Protein AF-A0A6H5IKY9-F1 (afdb_monomer_lite)

Secondary structure (DSSP, 8-state):
-EE-TTT--EES-SEEESSSS-EEEPBPTTTSSBS-GGGSS-HHHHHHHHHTT-HHHHHIIIII----THHHHHHHHHHHHHHHHHHHHHHHHHHTT-TTTS--HHHHHHHHHHHHHHHHHHHHHHHHHHHHHHHHH----TT--HHHHHHHHHHHGGGGGHHHHHHHTT-TT-HHHHHHHHHHHHHHHHHHHH--S----

Organism: NCBI:txid86971

Foldseek 3Di:
DAAQLPPRHDDPDQWDDPDPPDIGGDADPPPRHGRAPCVPPDVVVLLVCLLVVRSSSLRCVLGPDPPPCLVVLVVVLLLLQLVLVLVVVCVVCVVVVNNVVNPDPVSSVVSSVVSVVVVVVVLVVVVVVVVVVCVVVVDDDPDDDSVSVVSLQSSLSSNVVVVSVVVVVPPPPCPVVVVVVSVVSSVSSVCSSPCPDDDPD

Sequence (201 aa):
MYRCISCGAQVQELYRQYSPTVLKIVKCEKCGEFADKYVEYDPVIVLVDMVLLDKAAYRHLLYNSNFKAYWKLVIILLLSESFIRWSNKRQQFEESGQLMSFKSERNFYFELYHTGLSLLSFVTGVVLLTELRWKILRSRPAKYRRLDLLKALVIGGCAKLLSLISIIWKQDDELEYQHLLIIGYSVLCLLTAYSGKFIKL

Radius of gyration: 20.53 Å; chains: 1; bounding box: 53×41×56 Å

Structure (mmCIF, N/CA/C/O backbone):
data_AF-A0A6H5IKY9-F1
#
_entry.id   AF-A0A6H5IKY9-F1
#
loop_
_atom_site.group_PDB
_atom_site.id
_atom_site.type_symbol
_atom_site.label_atom_id
_atom_site.label_alt_id
_atom_site.label_comp_id
_atom_site.label_asym_id
_atom_site.label_entity_id
_atom_site.label_seq_id
_atom_site.pdbx_PDB_ins_code
_atom_site.Cartn_x
_atom_site.Cartn_y
_atom_site.Cartn_z
_atom_site.occupancy
_atom_site.B_iso_or_equiv
_atom_site.auth_seq_id
_atom_site.auth_comp_id
_atom_site.auth_asym_id
_atom_site.auth_atom_id
_atom_site.pdbx_PDB_model_num
ATOM 1 N N . MET A 1 1 ? -17.551 4.298 11.279 1.00 76.69 1 MET A N 1
ATOM 2 C CA . MET A 1 1 ? -17.633 3.314 12.377 1.00 76.69 1 MET A CA 1
ATOM 3 C C . MET A 1 1 ? -16.393 2.446 12.305 1.00 76.69 1 MET A C 1
ATOM 5 O O . MET A 1 1 ? -16.132 1.897 11.236 1.00 76.69 1 MET A O 1
ATOM 9 N N . TYR A 1 2 ? -15.620 2.408 13.385 1.00 86.88 2 TYR A N 1
ATOM 10 C CA . TYR A 1 2 ? -14.294 1.796 13.423 1.00 86.88 2 TYR A CA 1
ATOM 11 C C . TYR A 1 2 ? -14.368 0.273 13.580 1.00 86.88 2 TYR A C 1
ATOM 13 O O . TYR A 1 2 ? -15.426 -0.286 13.895 1.00 86.88 2 TYR A O 1
ATOM 21 N N . ARG A 1 3 ? -13.252 -0.419 13.336 1.00 88.75 3 ARG A N 1
ATOM 22 C CA . ARG A 1 3 ? -13.133 -1.870 13.519 1.00 88.75 3 ARG A CA 1
ATOM 23 C C . ARG A 1 3 ? -11.907 -2.227 14.343 1.00 88.75 3 ARG A C 1
ATOM 25 O O . ARG A 1 3 ? -10.843 -1.665 14.141 1.00 88.75 3 ARG A O 1
ATOM 32 N N . CYS A 1 4 ? -12.029 -3.219 15.214 1.00 90.25 4 CYS A N 1
ATOM 33 C CA . CYS A 1 4 ? -10.880 -3.753 15.934 1.00 90.25 4 CYS A CA 1
ATOM 34 C C . CYS A 1 4 ? -9.887 -4.396 14.953 1.00 90.25 4 CYS A C 1
ATOM 36 O O . CYS A 1 4 ? -10.274 -5.244 14.140 1.00 90.25 4 CYS A O 1
ATOM 38 N N . ILE A 1 5 ? -8.608 -4.036 15.059 1.00 90.31 5 ILE A N 1
ATOM 39 C CA . ILE A 1 5 ? -7.546 -4.569 14.198 1.00 90.31 5 ILE A CA 1
ATOM 40 C C . ILE A 1 5 ? -7.315 -6.070 14.427 1.00 90.31 5 ILE A C 1
ATOM 42 O O . ILE A 1 5 ? -7.022 -6.787 13.474 1.00 90.31 5 ILE A O 1
ATOM 46 N N . SER A 1 6 ? -7.561 -6.587 15.635 1.00 87.19 6 SER A N 1
ATOM 47 C CA . SER A 1 6 ? -7.329 -7.998 15.989 1.00 87.19 6 SER A CA 1
ATOM 48 C C . SER A 1 6 ? -8.499 -8.911 15.606 1.00 87.19 6 SER A C 1
ATOM 50 O O . SER A 1 6 ? -8.318 -9.900 14.894 1.00 87.19 6 SER A O 1
ATOM 52 N N . CYS A 1 7 ? -9.734 -8.569 15.997 1.00 85.88 7 CYS A N 1
ATOM 53 C CA . CYS A 1 7 ? -10.904 -9.439 15.788 1.00 85.88 7 CYS A CA 1
ATOM 54 C C . CYS A 1 7 ? -11.878 -8.974 14.685 1.00 85.88 7 CYS A C 1
ATOM 56 O O . CYS A 1 7 ? -12.806 -9.707 14.329 1.00 85.88 7 CYS A O 1
ATOM 58 N N . GLY A 1 8 ? -11.710 -7.761 14.146 1.00 83.12 8 GLY A N 1
ATOM 59 C CA . GLY A 1 8 ? -12.582 -7.189 13.112 1.00 83.12 8 GLY A CA 1
ATOM 60 C C . GLY A 1 8 ? -13.994 -6.814 13.584 1.00 83.12 8 GLY A C 1
ATOM 61 O O . GLY A 1 8 ? -14.841 -6.485 12.749 1.00 83.12 8 GLY A O 1
ATOM 62 N N . ALA A 1 9 ? -14.279 -6.882 14.890 1.00 86.75 9 ALA A N 1
ATOM 63 C CA . ALA A 1 9 ? -15.544 -6.419 15.461 1.00 86.75 9 ALA A CA 1
ATOM 64 C C . ALA A 1 9 ? -15.685 -4.898 15.315 1.00 86.75 9 ALA A C 1
ATOM 66 O O . ALA A 1 9 ? -14.686 -4.184 15.273 1.00 86.75 9 ALA A O 1
ATOM 67 N N . GLN A 1 10 ? -16.919 -4.405 15.223 1.00 88.25 10 GLN A N 1
ATOM 68 C CA . GLN A 1 10 ? -17.169 -2.964 15.198 1.00 88.25 10 GLN A CA 1
ATOM 69 C C . GLN A 1 10 ? -16.877 -2.367 16.573 1.00 88.25 10 GLN A C 1
ATOM 71 O O . GLN A 1 10 ? -17.209 -2.972 17.589 1.00 88.25 10 GLN A O 1
ATOM 76 N N . VAL A 1 11 ? -16.262 -1.190 16.580 1.00 88.62 11 VAL A N 1
ATOM 77 C CA . VAL A 1 11 ? -15.942 -0.433 17.792 1.00 88.62 11 VAL A CA 1
ATOM 78 C C . VAL A 1 11 ? -16.435 1.000 17.593 1.00 88.62 11 VAL A C 1
ATOM 80 O O . VAL A 1 11 ? -16.349 1.539 16.484 1.00 88.62 11 VAL A O 1
ATOM 83 N N . GLN A 1 12 ? -17.002 1.598 18.643 1.00 87.38 12 GLN A N 1
ATOM 84 C CA . GLN A 1 12 ? -17.518 2.969 18.583 1.00 87.38 12 GLN A CA 1
ATOM 85 C C . GLN A 1 12 ? -16.383 3.999 18.541 1.00 87.38 12 GLN A C 1
ATOM 87 O O . GLN A 1 12 ? -16.405 4.896 17.702 1.00 87.38 12 GLN A O 1
ATOM 92 N N . GLU A 1 13 ? -15.360 3.812 19.375 1.00 88.25 13 GLU A N 1
ATOM 93 C CA . GLU A 1 13 ? -14.229 4.728 19.548 1.00 88.25 13 GLU A CA 1
ATOM 94 C C . GLU A 1 13 ? -12.918 3.935 19.606 1.00 88.25 13 GLU A C 1
ATOM 96 O O . GLU A 1 13 ? -12.859 2.876 20.230 1.00 88.25 13 GLU A O 1
ATOM 101 N N . LEU A 1 14 ? -11.860 4.428 18.959 1.00 88.75 14 LEU A N 1
ATOM 102 C CA . LEU A 1 14 ? -10.537 3.784 19.002 1.00 88.75 14 LEU A CA 1
ATOM 103 C C . LEU A 1 14 ? -9.710 4.229 20.206 1.00 88.75 14 LEU A C 1
ATOM 105 O O . LEU A 1 14 ? -8.930 3.455 20.759 1.00 88.75 14 LEU A O 1
ATOM 109 N N . TYR A 1 15 ? -9.899 5.476 20.619 1.00 89.38 15 TYR A N 1
ATOM 110 C CA . TYR A 1 15 ? -9.189 6.093 21.720 1.00 89.38 15 TYR A CA 1
ATOM 111 C C . TYR A 1 15 ? -10.104 7.070 22.447 1.00 89.38 15 TYR A C 1
ATOM 113 O O . TYR A 1 15 ? -11.017 7.644 21.854 1.00 89.38 15 TYR A O 1
ATOM 121 N N . ARG A 1 16 ? -9.823 7.279 23.731 1.00 87.94 16 ARG A N 1
ATOM 122 C CA . ARG A 1 16 ? -10.390 8.366 24.523 1.00 87.94 16 ARG A CA 1
ATOM 123 C C . ARG A 1 16 ? -9.319 9.408 24.753 1.00 87.94 16 ARG A C 1
ATOM 125 O O . ARG A 1 16 ? -8.225 9.091 25.218 1.00 87.94 16 ARG A O 1
ATOM 132 N N . GLN A 1 17 ? -9.647 10.644 24.420 1.00 86.75 17 GLN A N 1
ATOM 133 C CA . GLN A 1 17 ? -8.791 11.781 24.692 1.00 86.75 17 GLN A CA 1
ATOM 134 C C . GLN A 1 17 ? -9.185 12.365 26.050 1.00 86.75 17 GLN A C 1
ATOM 136 O O . GLN A 1 17 ? -10.293 12.869 26.207 1.00 86.75 17 GLN A O 1
ATOM 141 N N . TYR A 1 18 ? -8.296 12.251 27.036 1.00 86.88 18 TYR A N 1
ATOM 142 C CA . TYR A 1 18 ? -8.509 12.824 28.371 1.00 86.88 18 TYR A CA 1
ATOM 143 C C . TYR A 1 18 ? -8.000 14.265 28.451 1.00 86.88 18 TYR A C 1
ATOM 145 O O . TYR A 1 18 ? -8.545 15.082 29.185 1.00 86.88 18 TYR A O 1
ATOM 153 N N . SER A 1 19 ? -6.958 14.582 27.685 1.00 85.56 19 SER A N 1
ATOM 154 C CA . SER A 1 19 ? -6.384 15.919 27.558 1.00 85.56 19 SER A CA 1
ATOM 155 C C . SER A 1 19 ? -5.793 16.078 26.146 1.00 85.56 19 SER A C 1
ATOM 157 O O . SER A 1 19 ? -5.651 15.077 25.436 1.00 85.56 19 SER A O 1
ATOM 159 N N . PRO A 1 20 ? -5.414 17.290 25.698 1.00 82.12 20 PRO A N 1
ATOM 160 C CA . PRO A 1 20 ? -4.753 17.466 24.402 1.00 82.12 20 PRO A CA 1
ATOM 161 C C . PRO A 1 20 ? -3.474 16.625 24.241 1.00 82.12 20 PRO A C 1
ATOM 163 O O . PRO A 1 20 ? -3.103 16.317 23.115 1.00 82.12 20 PRO A O 1
ATOM 166 N N . THR A 1 21 ? -2.836 16.219 25.344 1.00 82.31 21 THR A N 1
ATOM 167 C CA . THR A 1 21 ? -1.589 15.440 25.358 1.00 82.31 21 THR A CA 1
ATOM 168 C C . THR A 1 21 ? -1.761 13.987 25.804 1.00 82.31 21 THR A C 1
ATOM 170 O O . THR A 1 21 ? -0.859 13.184 25.589 1.00 82.31 21 THR A O 1
ATOM 173 N N . VAL A 1 22 ? -2.895 13.627 26.415 1.00 85.12 22 VAL A N 1
ATOM 174 C CA . VAL A 1 22 ? -3.144 12.282 26.953 1.00 85.12 22 VAL A CA 1
ATOM 175 C C . VAL A 1 22 ? -4.260 11.612 26.167 1.00 85.12 22 VAL A C 1
ATOM 177 O O . VAL A 1 22 ? -5.454 11.883 26.349 1.00 85.12 22 VAL A O 1
ATOM 180 N N . LEU A 1 23 ? -3.839 10.692 25.310 1.00 88.69 23 LEU A N 1
ATOM 181 C CA . LEU A 1 23 ? -4.687 9.791 24.551 1.00 88.69 23 LEU A CA 1
ATOM 182 C C . LEU A 1 23 ? -4.582 8.392 25.167 1.00 88.69 23 LEU A C 1
ATOM 184 O O . LEU A 1 23 ? -3.503 7.958 25.556 1.00 88.69 23 LEU A O 1
ATOM 188 N N . LYS A 1 24 ? -5.715 7.703 25.314 1.00 90.06 24 LYS A N 1
ATOM 189 C CA . LYS A 1 24 ? -5.763 6.331 25.828 1.00 90.06 24 LYS A CA 1
ATOM 190 C C . LYS A 1 24 ? -6.496 5.437 24.845 1.00 90.06 24 LYS A C 1
ATOM 192 O O . LYS A 1 24 ? -7.688 5.635 24.603 1.00 90.06 24 LYS A O 1
ATOM 197 N N . ILE A 1 25 ? -5.810 4.425 24.328 1.00 91.06 25 ILE A N 1
ATOM 198 C CA . ILE A 1 25 ? -6.406 3.441 23.420 1.00 91.06 25 ILE A CA 1
ATOM 199 C C . ILE A 1 25 ? -7.470 2.617 24.160 1.00 91.06 25 ILE A C 1
ATOM 201 O O . ILE A 1 25 ? -7.271 2.152 25.288 1.00 91.06 25 ILE A O 1
ATOM 205 N N . VAL A 1 26 ? -8.620 2.432 23.515 1.00 91.69 26 VAL A N 1
ATOM 206 C CA . VAL A 1 26 ? -9.741 1.652 24.051 1.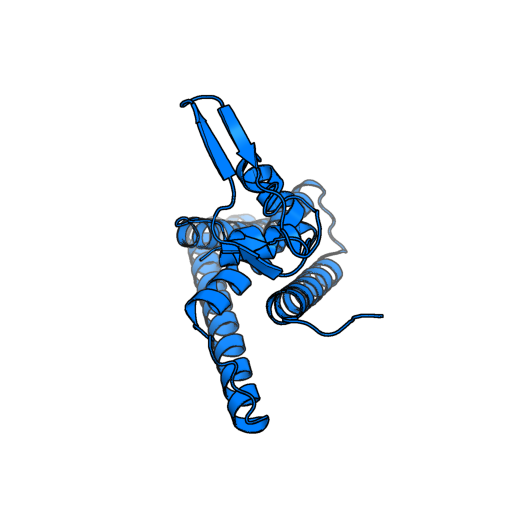00 91.69 26 VAL A CA 1
ATOM 207 C C . VAL A 1 26 ? -9.512 0.165 23.776 1.00 91.69 26 VAL A C 1
ATOM 209 O O . VAL A 1 26 ? -9.008 -0.221 22.722 1.00 91.69 26 VAL A O 1
ATOM 212 N N . LYS A 1 27 ? -9.888 -0.699 24.723 1.00 92.00 27 LYS A N 1
ATOM 213 C CA . LYS A 1 27 ? -9.878 -2.155 24.527 1.00 92.00 27 LYS A CA 1
ATOM 214 C C . LYS A 1 27 ? -11.166 -2.607 23.846 1.00 92.00 27 LYS A C 1
ATOM 216 O O . LYS A 1 27 ? -12.245 -2.106 24.144 1.00 92.00 27 LYS A O 1
ATOM 221 N N . CYS A 1 28 ? -11.060 -3.562 22.933 1.00 91.31 28 CYS A N 1
ATOM 222 C CA . CYS A 1 28 ? -12.216 -4.149 22.278 1.00 91.31 28 CYS A CA 1
ATOM 223 C C . CYS A 1 28 ? -12.988 -5.034 23.263 1.00 91.31 28 CYS A C 1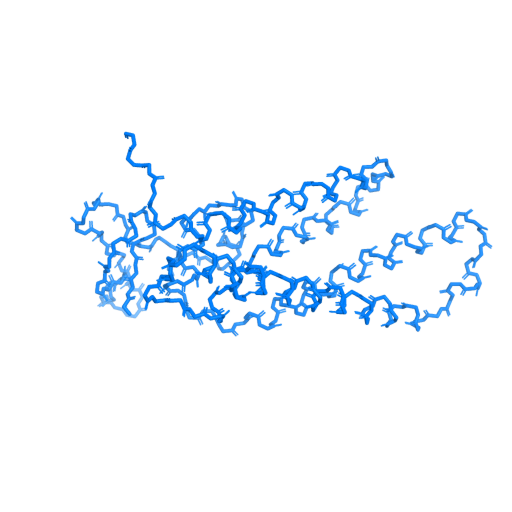
ATOM 225 O O . CYS A 1 28 ? -12.446 -6.008 23.778 1.00 91.31 28 CYS A O 1
ATOM 227 N N . GLU A 1 29 ? -14.279 -4.764 23.447 1.00 89.88 29 GLU A N 1
ATOM 228 C CA . GLU A 1 29 ? -15.160 -5.537 24.339 1.00 89.88 29 GLU A CA 1
ATOM 229 C C . GLU A 1 29 ? -15.259 -7.021 23.957 1.00 89.88 29 GLU A C 1
ATOM 231 O O . GLU A 1 29 ? -15.530 -7.870 24.799 1.00 89.88 29 GLU A O 1
ATOM 236 N N . LYS A 1 30 ? -15.022 -7.354 22.682 1.00 89.06 30 LYS A N 1
ATOM 237 C CA . LYS A 1 30 ? -15.174 -8.720 22.177 1.00 89.06 30 LYS A CA 1
ATOM 238 C C . LYS A 1 30 ? -13.943 -9.602 22.387 1.00 89.06 30 LYS A C 1
ATOM 240 O O . LYS A 1 30 ? -14.098 -10.801 22.583 1.00 89.06 30 LYS A O 1
ATOM 245 N N . CYS A 1 31 ? -12.740 -9.045 22.252 1.00 89.31 31 CYS A N 1
ATOM 246 C CA . CYS A 1 31 ? -11.494 -9.818 22.323 1.00 89.31 31 CYS A CA 1
ATOM 247 C C . CYS A 1 31 ? -10.556 -9.392 23.454 1.00 89.31 31 CYS A C 1
ATOM 249 O O . CYS A 1 31 ? -9.516 -10.014 23.609 1.00 89.31 31 CYS A O 1
ATOM 251 N N . GLY A 1 32 ? -10.868 -8.338 24.213 1.00 87.81 32 GLY A N 1
ATOM 252 C CA . GLY A 1 32 ? -10.040 -7.842 25.321 1.00 87.81 32 GLY A CA 1
ATOM 253 C C . GLY A 1 32 ? -8.761 -7.104 24.900 1.00 87.81 32 GLY A C 1
ATOM 254 O O . GLY A 1 32 ? -8.254 -6.285 25.665 1.00 87.81 32 GLY A O 1
ATOM 255 N N . GLU A 1 33 ? -8.272 -7.339 23.682 1.00 90.50 33 GLU A N 1
ATOM 256 C CA . GLU A 1 33 ? -7.127 -6.641 23.084 1.00 90.50 33 GLU A CA 1
ATOM 257 C C . GLU A 1 33 ? -7.401 -5.159 22.789 1.00 90.50 33 GLU A C 1
ATOM 259 O O . GLU A 1 33 ? -8.552 -4.737 22.642 1.00 90.50 33 GLU A O 1
ATOM 264 N N . PHE A 1 34 ? -6.339 -4.362 22.637 1.00 91.19 34 PHE A N 1
ATOM 265 C CA . PHE A 1 34 ? -6.453 -2.975 22.176 1.00 91.19 34 PHE A CA 1
ATOM 266 C C . PHE A 1 34 ? -7.166 -2.901 20.817 1.00 91.19 34 PHE A C 1
ATOM 268 O O . PHE A 1 34 ? -6.863 -3.655 19.891 1.00 91.19 34 PHE A O 1
ATOM 275 N N . ALA A 1 35 ? -8.143 -1.997 20.699 1.00 91.25 35 ALA A N 1
ATOM 276 C CA . ALA A 1 35 ? -8.968 -1.875 19.503 1.00 91.25 35 ALA A CA 1
ATOM 277 C C . ALA A 1 35 ? -8.128 -1.497 18.278 1.00 91.25 35 ALA A C 1
ATOM 279 O O . ALA A 1 35 ? -8.329 -2.077 17.208 1.00 91.25 35 ALA A O 1
ATOM 280 N N . ASP A 1 36 ? -7.188 -0.567 18.445 1.00 92.38 36 ASP A N 1
ATOM 281 C CA . ASP A 1 36 ? -6.226 -0.187 17.418 1.00 92.38 36 ASP A CA 1
ATOM 282 C C . ASP A 1 36 ? -4.965 0.437 18.035 1.00 92.38 36 ASP A C 1
ATOM 284 O O . ASP A 1 36 ? -4.996 1.574 18.500 1.00 92.38 36 ASP A O 1
ATOM 288 N N . LYS A 1 37 ? -3.857 -0.313 18.038 1.00 91.06 37 LYS A N 1
ATOM 289 C CA . LYS A 1 37 ? -2.555 0.162 18.538 1.00 91.06 37 LYS A CA 1
ATOM 290 C C . LYS A 1 37 ? -1.881 1.170 17.599 1.00 91.06 37 LYS A C 1
ATOM 292 O O . LYS A 1 37 ? -1.072 1.972 18.044 1.00 91.06 37 LYS A O 1
ATOM 297 N N . TYR A 1 38 ? -2.221 1.148 16.309 1.00 91.31 38 TYR A N 1
ATOM 298 C CA . TYR A 1 38 ? -1.528 1.935 15.287 1.00 91.31 38 TYR A CA 1
ATOM 299 C C . TYR A 1 38 ? -1.920 3.412 15.285 1.00 91.31 38 TYR A C 1
ATOM 301 O O . TYR A 1 38 ? -1.296 4.202 14.591 1.00 91.31 38 TYR A O 1
ATOM 309 N N . VAL A 1 39 ? -2.926 3.805 16.073 1.00 89.06 39 VAL A N 1
ATOM 310 C CA . VAL A 1 39 ? -3.305 5.217 16.243 1.00 89.06 39 VAL A CA 1
ATOM 311 C C . VAL A 1 39 ? -2.164 6.043 16.849 1.00 89.06 39 VAL A C 1
ATOM 313 O O . VAL A 1 39 ? -2.037 7.220 16.525 1.00 89.06 39 VAL A O 1
ATOM 316 N N . GLU A 1 40 ? -1.338 5.438 17.703 1.00 89.31 40 GLU A N 1
ATOM 317 C CA . GLU A 1 40 ? -0.191 6.101 18.341 1.00 89.31 40 GLU A CA 1
ATOM 318 C C . GLU A 1 40 ? 1.113 5.928 17.551 1.00 89.31 40 GLU A C 1
ATOM 320 O O . GLU A 1 40 ? 2.103 6.597 17.839 1.00 89.31 40 GLU A O 1
ATOM 325 N N . TYR A 1 41 ? 1.141 5.012 16.579 1.00 90.19 41 TYR A N 1
ATOM 326 C CA . TYR A 1 41 ? 2.365 4.668 15.862 1.00 90.19 41 TYR A CA 1
ATOM 327 C C . TYR A 1 41 ? 2.607 5.633 14.707 1.00 90.19 41 TYR A C 1
ATOM 329 O O . TYR A 1 41 ? 1.677 6.112 14.055 1.00 90.19 41 TYR A O 1
ATOM 337 N N . ASP A 1 42 ? 3.883 5.867 14.410 1.00 88.38 42 ASP A N 1
ATOM 338 C CA . ASP A 1 42 ? 4.265 6.612 13.219 1.00 88.38 42 ASP A CA 1
ATOM 339 C C . ASP A 1 42 ? 3.821 5.850 11.948 1.00 88.38 42 ASP A C 1
ATOM 341 O O . ASP A 1 42 ? 3.986 4.622 11.881 1.00 88.38 42 ASP A O 1
ATOM 345 N N . PRO A 1 43 ? 3.286 6.538 10.917 1.00 84.12 43 PRO A N 1
ATOM 346 C CA . PRO A 1 43 ? 2.913 5.924 9.643 1.00 84.12 43 PRO A CA 1
ATOM 347 C C . PRO A 1 43 ? 3.995 5.045 9.001 1.00 84.12 43 PRO A C 1
ATOM 349 O O . PRO A 1 43 ? 3.652 4.107 8.281 1.00 84.12 43 PRO A O 1
ATOM 352 N N . VAL A 1 44 ? 5.283 5.308 9.249 1.00 85.75 44 VAL A N 1
ATOM 353 C CA . VAL A 1 44 ? 6.389 4.475 8.752 1.00 85.75 44 VAL A CA 1
ATOM 354 C C . VAL A 1 44 ? 6.355 3.072 9.364 1.00 85.75 44 VAL A C 1
ATOM 356 O O . VAL A 1 44 ? 6.554 2.095 8.648 1.00 85.75 44 VAL A O 1
ATOM 359 N N . ILE A 1 45 ? 6.034 2.938 10.653 1.00 90.12 45 ILE A N 1
ATOM 360 C CA . ILE A 1 45 ? 5.914 1.626 11.313 1.00 90.12 45 ILE A CA 1
ATOM 361 C C . ILE A 1 45 ? 4.724 0.861 10.730 1.00 90.12 45 ILE A C 1
ATOM 363 O O . ILE A 1 45 ? 4.836 -0.318 10.402 1.00 90.12 45 ILE A O 1
ATOM 367 N N . VAL A 1 46 ? 3.598 1.554 10.525 1.00 88.25 46 VAL A N 1
ATOM 368 C CA . VAL A 1 46 ? 2.416 0.970 9.871 1.00 88.25 46 VAL A CA 1
ATOM 369 C C . VAL A 1 46 ? 2.768 0.472 8.466 1.00 88.25 46 VAL A C 1
ATOM 371 O O . VAL A 1 46 ? 2.321 -0.603 8.070 1.00 88.25 46 VAL A O 1
ATOM 374 N N . LEU A 1 47 ? 3.582 1.226 7.719 1.00 83.00 47 LEU A N 1
ATOM 375 C CA . LEU A 1 47 ? 4.048 0.840 6.389 1.00 83.00 47 LEU A CA 1
ATOM 376 C C . LEU A 1 47 ? 4.899 -0.437 6.433 1.00 83.00 47 LEU A C 1
ATOM 378 O O . LEU A 1 47 ? 4.704 -1.307 5.589 1.00 83.00 47 LEU A O 1
ATOM 382 N N . VAL A 1 48 ? 5.803 -0.573 7.405 1.00 87.56 48 VAL A N 1
ATOM 383 C CA . VAL A 1 48 ? 6.632 -1.780 7.566 1.00 87.56 48 VAL A CA 1
ATOM 384 C C . VAL A 1 48 ? 5.766 -3.002 7.876 1.00 87.56 48 VAL A C 1
ATOM 386 O O . VAL A 1 48 ? 5.847 -3.997 7.159 1.00 87.56 48 VAL A O 1
ATOM 389 N N . ASP A 1 49 ? 4.878 -2.919 8.868 1.00 88.81 49 ASP A N 1
ATOM 390 C CA . ASP A 1 49 ? 3.985 -4.033 9.231 1.00 88.81 49 ASP A CA 1
ATOM 391 C C . ASP A 1 49 ? 3.052 -4.421 8.072 1.00 88.81 49 ASP A C 1
ATOM 393 O O . ASP A 1 49 ? 2.739 -5.592 7.847 1.00 88.81 49 ASP A O 1
ATOM 397 N N . MET A 1 50 ? 2.638 -3.435 7.279 1.00 82.75 50 MET A N 1
ATOM 398 C CA . MET A 1 50 ? 1.870 -3.651 6.059 1.00 82.75 50 MET A CA 1
ATOM 399 C C . MET A 1 50 ? 2.698 -4.366 4.984 1.00 82.75 50 MET A C 1
ATOM 401 O O . MET A 1 50 ? 2.200 -5.308 4.363 1.00 82.75 50 MET A O 1
ATOM 405 N N . VAL A 1 51 ? 3.962 -3.973 4.792 1.00 81.31 51 VAL A N 1
ATOM 406 C CA . VAL A 1 51 ? 4.907 -4.688 3.923 1.00 81.31 51 VAL A CA 1
ATOM 407 C C . VAL A 1 51 ? 5.097 -6.129 4.405 1.00 81.31 51 VAL A C 1
ATOM 409 O O . VAL A 1 51 ? 5.174 -7.021 3.573 1.00 81.31 51 VAL A O 1
ATOM 412 N N . LEU A 1 52 ? 5.034 -6.401 5.708 1.00 84.44 52 LEU A N 1
ATOM 413 C CA . LEU A 1 52 ? 5.102 -7.752 6.282 1.00 84.44 52 LEU A CA 1
ATOM 414 C C . LEU A 1 52 ? 3.784 -8.553 6.224 1.00 84.44 52 LEU A C 1
ATOM 416 O O . LEU A 1 52 ? 3.702 -9.635 6.803 1.00 84.44 52 LEU A O 1
ATOM 420 N N . LEU A 1 53 ? 2.756 -8.069 5.516 1.00 79.81 53 LEU A N 1
ATOM 421 C CA . LEU A 1 53 ? 1.436 -8.713 5.412 1.00 79.81 53 LEU A CA 1
ATOM 422 C C . LEU A 1 53 ? 0.683 -8.837 6.749 1.00 79.81 53 LEU A C 1
ATOM 424 O O . LEU A 1 53 ? -0.223 -9.672 6.866 1.00 79.81 53 LEU A O 1
ATOM 428 N N . ASP A 1 54 ? 0.987 -7.999 7.749 1.00 86.25 54 ASP A N 1
ATOM 429 C CA . ASP A 1 54 ? 0.256 -8.036 9.015 1.00 86.25 54 ASP A CA 1
ATOM 430 C C . ASP A 1 54 ? -1.190 -7.559 8.817 1.00 86.25 54 ASP A C 1
ATOM 432 O O . ASP A 1 54 ? -1.482 -6.388 8.557 1.00 86.25 54 ASP A O 1
ATOM 436 N N . LYS A 1 55 ? -2.138 -8.483 9.006 1.00 84.38 55 LYS A N 1
ATOM 437 C CA . LYS A 1 55 ? -3.584 -8.237 8.915 1.00 84.38 55 LYS A CA 1
ATOM 438 C C . LYS A 1 55 ? -4.032 -7.053 9.778 1.00 84.38 55 LYS A C 1
ATOM 440 O O . LYS A 1 55 ? -5.010 -6.390 9.419 1.00 84.38 55 LYS A O 1
ATOM 445 N N . ALA A 1 56 ? -3.366 -6.801 10.904 1.00 87.94 56 ALA A N 1
ATOM 446 C CA . ALA A 1 56 ? -3.692 -5.702 11.800 1.00 87.94 56 ALA A CA 1
ATOM 447 C C . ALA A 1 56 ? -3.435 -4.336 11.136 1.00 87.94 56 ALA A C 1
ATOM 449 O O . ALA A 1 56 ? -4.326 -3.480 11.150 1.00 87.94 56 ALA A O 1
ATOM 450 N N . ALA A 1 57 ? -2.290 -4.172 10.466 1.00 88.44 57 ALA A N 1
ATOM 451 C CA . ALA A 1 57 ? -1.936 -2.960 9.725 1.00 88.44 57 ALA A CA 1
ATOM 452 C C . ALA A 1 57 ? -2.890 -2.713 8.541 1.00 88.44 57 ALA A C 1
ATOM 454 O O . ALA A 1 57 ? -3.393 -1.600 8.360 1.00 88.44 57 ALA A O 1
ATOM 455 N N . TYR A 1 58 ? -3.254 -3.765 7.793 1.00 83.38 58 TYR A N 1
ATOM 456 C CA . TYR A 1 58 ? -4.250 -3.660 6.714 1.00 83.38 58 TYR A CA 1
ATOM 457 C C . TYR A 1 58 ? -5.618 -3.194 7.233 1.00 83.38 58 TYR A C 1
ATOM 459 O O . TYR A 1 58 ? -6.267 -2.348 6.616 1.00 83.38 58 TYR A O 1
ATOM 467 N N . ARG A 1 59 ? -6.080 -3.718 8.377 1.00 85.50 59 ARG A N 1
ATOM 468 C CA . ARG A 1 59 ? -7.366 -3.315 8.974 1.00 85.50 59 ARG A CA 1
ATOM 469 C C . ARG A 1 59 ? -7.337 -1.886 9.497 1.00 85.50 59 ARG A C 1
ATOM 471 O O . ARG A 1 59 ? -8.323 -1.175 9.290 1.00 85.50 59 ARG A O 1
ATOM 478 N N . HIS A 1 60 ? -6.232 -1.473 10.117 1.00 89.19 60 HIS A N 1
ATOM 479 C CA . HIS A 1 60 ? -6.026 -0.086 10.516 1.00 89.19 60 HIS A CA 1
ATOM 480 C C . HIS A 1 60 ? -6.174 0.839 9.302 1.00 89.19 60 HIS A C 1
ATOM 482 O O . HIS A 1 60 ? -7.028 1.724 9.291 1.00 89.19 60 HIS A O 1
ATOM 488 N N . LEU A 1 61 ? -5.429 0.574 8.227 1.00 84.06 61 LEU A N 1
ATOM 489 C CA . LEU A 1 61 ? -5.404 1.448 7.057 1.00 84.06 61 LEU A CA 1
ATOM 490 C C . LEU A 1 61 ? -6.739 1.479 6.290 1.00 84.06 61 LEU A C 1
ATOM 492 O O . LEU A 1 61 ? -7.168 2.539 5.839 1.00 84.06 61 LEU A O 1
ATOM 496 N N . LEU A 1 62 ? -7.424 0.335 6.168 1.00 80.00 62 LEU A N 1
ATOM 497 C CA . LEU A 1 62 ? -8.685 0.232 5.426 1.00 80.00 62 LEU A CA 1
ATOM 498 C C . LEU A 1 62 ? -9.895 0.802 6.180 1.00 80.00 62 LEU A C 1
ATOM 500 O O . LEU A 1 62 ? -10.777 1.385 5.545 1.00 80.00 62 LEU A O 1
ATOM 504 N N . TYR A 1 63 ? -9.975 0.598 7.500 1.00 82.56 63 TYR A N 1
ATOM 505 C CA . TYR A 1 63 ? -11.194 0.881 8.272 1.00 82.56 63 TYR A CA 1
ATOM 506 C C . TYR A 1 63 ? -11.048 1.996 9.306 1.00 82.56 63 TYR A C 1
ATOM 508 O O . TYR A 1 63 ? -12.053 2.635 9.626 1.00 82.56 63 TYR A O 1
ATOM 516 N N . ASN A 1 64 ? -9.842 2.225 9.826 1.00 87.12 64 ASN A N 1
ATOM 517 C CA . ASN A 1 64 ? -9.618 3.119 10.962 1.00 87.12 64 ASN A CA 1
ATOM 518 C C . ASN A 1 64 ? -8.819 4.372 10.616 1.00 87.12 64 ASN A C 1
ATOM 520 O O . ASN A 1 64 ? -8.963 5.392 11.285 1.00 87.12 64 ASN A O 1
ATOM 524 N N . SER A 1 65 ? -8.021 4.322 9.553 1.00 83.31 65 SER A N 1
ATOM 525 C CA . SER A 1 65 ? -7.201 5.438 9.118 1.00 83.31 65 SER A CA 1
ATOM 526 C C . SER A 1 65 ? -7.932 6.324 8.111 1.00 83.31 65 SER A C 1
ATOM 528 O O . SER A 1 65 ? -8.504 5.865 7.120 1.00 83.31 65 SER A O 1
ATOM 530 N N . ASN A 1 66 ? -7.831 7.637 8.317 1.00 72.19 66 ASN A N 1
ATOM 531 C CA . ASN A 1 66 ? -8.216 8.654 7.337 1.00 72.19 66 ASN A CA 1
ATOM 532 C C . ASN A 1 66 ? -7.069 8.968 6.369 1.00 72.19 66 ASN A C 1
ATOM 534 O O . ASN A 1 66 ? -6.949 10.102 5.906 1.00 72.19 66 ASN A O 1
ATOM 538 N N . PHE A 1 67 ? -6.197 8.002 6.074 1.00 71.25 67 PHE A N 1
ATOM 539 C CA . PHE A 1 67 ? -5.099 8.205 5.140 1.00 71.25 67 PHE A CA 1
ATOM 540 C C . PHE A 1 67 ? -5.661 8.699 3.799 1.00 71.25 67 PHE A C 1
ATOM 542 O O . PHE A 1 67 ? -6.350 7.964 3.111 1.00 71.25 67 PHE A O 1
ATOM 549 N N . LYS A 1 68 ? -5.453 9.968 3.432 1.00 71.06 68 LYS A N 1
ATOM 550 C CA . LYS A 1 68 ? -5.920 10.539 2.146 1.00 71.06 68 LYS A CA 1
ATOM 551 C C . LYS A 1 68 ? -4.824 10.531 1.079 1.00 71.06 68 LYS A C 1
ATOM 553 O O . LYS A 1 68 ? -5.088 10.815 -0.086 1.00 71.06 68 LYS A O 1
ATOM 558 N N . ALA A 1 69 ? -3.599 10.181 1.461 1.00 77.00 69 ALA A N 1
ATOM 559 C CA . ALA A 1 69 ? -2.414 10.252 0.616 1.00 77.00 69 ALA A CA 1
ATOM 560 C C . ALA A 1 69 ? -2.203 9.009 -0.275 1.00 77.00 69 ALA A C 1
ATOM 562 O O . ALA A 1 69 ? -1.100 8.799 -0.770 1.00 77.00 69 ALA A O 1
ATOM 563 N N . TYR A 1 70 ? -3.244 8.208 -0.542 1.00 79.25 70 TYR A N 1
ATOM 564 C CA . TYR A 1 70 ? -3.150 7.045 -1.441 1.00 79.25 70 TYR A CA 1
ATOM 565 C C . TYR A 1 70 ? -2.626 7.417 -2.830 1.00 79.25 70 TYR A C 1
ATOM 567 O O . TYR A 1 70 ? -1.824 6.692 -3.402 1.00 79.25 70 TYR A O 1
ATOM 575 N N . TRP A 1 71 ? -3.045 8.566 -3.362 1.00 82.69 71 TRP A N 1
ATOM 576 C CA . TRP A 1 71 ? -2.579 9.045 -4.662 1.00 82.69 71 TRP A CA 1
ATOM 577 C C . TRP A 1 71 ? -1.077 9.366 -4.656 1.00 82.69 71 TRP A C 1
ATOM 579 O O . TRP A 1 71 ? -0.397 9.107 -5.643 1.00 82.69 71 TRP A O 1
ATOM 589 N N . LYS A 1 72 ? -0.535 9.850 -3.527 1.00 86.25 72 LYS A N 1
ATOM 590 C CA . LYS A 1 72 ? 0.912 10.053 -3.364 1.00 86.25 72 LYS A CA 1
ATOM 591 C C . LYS A 1 72 ? 1.649 8.716 -3.372 1.00 86.25 72 LYS A C 1
ATOM 593 O O . LYS A 1 72 ? 2.670 8.609 -4.036 1.00 86.25 72 LYS A O 1
ATOM 598 N N . LEU A 1 73 ? 1.107 7.693 -2.703 1.00 84.50 73 LEU A N 1
ATOM 599 C CA . LEU A 1 73 ? 1.673 6.340 -2.752 1.00 84.50 73 LEU A CA 1
ATOM 600 C C . LEU A 1 73 ? 1.680 5.782 -4.177 1.00 84.50 73 LEU A C 1
ATOM 602 O O . LEU A 1 73 ? 2.686 5.223 -4.589 1.00 84.50 73 LEU A O 1
ATOM 606 N N . VAL A 1 74 ? 0.613 5.987 -4.956 1.00 87.81 74 VAL A N 1
ATOM 607 C CA . VAL A 1 74 ? 0.584 5.583 -6.374 1.00 87.81 74 VAL A CA 1
ATOM 608 C C . VAL A 1 74 ? 1.714 6.244 -7.163 1.00 87.81 74 VAL A C 1
ATOM 610 O O . VAL A 1 74 ? 2.402 5.557 -7.910 1.00 87.81 74 VAL A O 1
ATOM 613 N N . ILE A 1 75 ? 1.939 7.549 -6.974 1.00 89.62 75 ILE A N 1
ATOM 614 C CA . ILE A 1 75 ? 3.037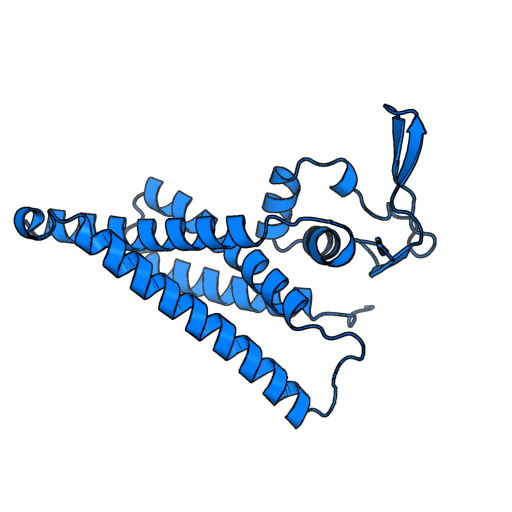 8.267 -7.638 1.00 89.62 75 ILE A CA 1
ATOM 615 C C . ILE A 1 75 ? 4.391 7.694 -7.215 1.00 89.62 75 ILE A C 1
ATOM 617 O O . ILE A 1 75 ? 5.222 7.424 -8.076 1.00 89.62 75 ILE A O 1
ATOM 621 N N . ILE A 1 76 ? 4.606 7.471 -5.915 1.00 89.38 76 ILE A N 1
ATOM 622 C CA . ILE A 1 76 ? 5.860 6.907 -5.396 1.00 89.38 76 ILE A CA 1
ATOM 623 C C . ILE A 1 76 ? 6.113 5.522 -5.997 1.00 89.38 76 ILE A C 1
ATOM 625 O O . ILE A 1 76 ? 7.205 5.282 -6.496 1.00 89.38 76 ILE A O 1
ATOM 629 N N . LEU A 1 77 ? 5.104 4.646 -6.012 1.00 87.88 77 LEU A N 1
ATOM 630 C CA . LEU A 1 77 ? 5.206 3.299 -6.582 1.00 87.88 77 LEU A CA 1
ATOM 631 C C . LEU A 1 77 ? 5.514 3.319 -8.080 1.00 87.88 77 LEU A C 1
ATOM 633 O O . LEU A 1 77 ? 6.335 2.542 -8.569 1.00 87.88 77 LEU A O 1
ATOM 637 N N . LEU A 1 78 ? 4.859 4.218 -8.811 1.00 90.69 78 LEU A N 1
ATOM 638 C CA . LEU A 1 78 ? 5.047 4.361 -10.245 1.00 90.69 78 LEU A CA 1
ATOM 639 C C . LEU A 1 78 ? 6.454 4.883 -10.558 1.00 90.69 78 LEU A C 1
ATOM 641 O O . LEU A 1 78 ? 7.131 4.328 -11.422 1.00 90.69 78 LEU A O 1
ATOM 645 N N . LEU A 1 79 ? 6.921 5.897 -9.825 1.00 90.44 79 LEU A N 1
ATOM 646 C CA . LEU A 1 79 ? 8.278 6.421 -9.961 1.00 90.44 79 LEU A CA 1
ATOM 647 C C . LEU A 1 79 ? 9.324 5.373 -9.584 1.00 90.44 79 LEU A C 1
ATOM 649 O O . LEU A 1 79 ? 10.285 5.205 -10.327 1.00 90.44 79 LEU A O 1
ATOM 653 N N . SER A 1 80 ? 9.126 4.634 -8.488 1.00 89.19 80 SER A N 1
ATOM 654 C CA . SER A 1 80 ? 10.073 3.606 -8.052 1.00 89.19 80 SER A CA 1
ATOM 655 C C . SER A 1 80 ? 10.202 2.478 -9.067 1.00 89.19 80 SER A C 1
ATOM 657 O O . SER A 1 80 ? 11.313 2.100 -9.421 1.00 89.19 80 SER A O 1
ATOM 659 N N . GLU A 1 81 ? 9.084 1.959 -9.583 1.00 86.00 81 GLU A N 1
ATOM 660 C CA . GLU A 1 81 ? 9.114 0.855 -10.547 1.00 86.00 81 GLU A CA 1
ATOM 661 C C . GLU A 1 81 ? 9.720 1.298 -11.885 1.00 86.00 81 GLU A C 1
ATOM 663 O O . GLU A 1 81 ? 10.520 0.575 -12.480 1.00 86.00 81 GLU A O 1
ATOM 668 N N . SER A 1 82 ? 9.399 2.515 -12.326 1.00 89.56 82 SER A N 1
ATOM 669 C CA . SER A 1 82 ? 9.966 3.086 -13.553 1.00 89.56 82 SER A CA 1
ATOM 670 C C . SER A 1 82 ? 11.464 3.345 -13.409 1.00 89.56 82 SER A C 1
ATOM 672 O O . SER A 1 82 ? 12.229 3.061 -14.329 1.00 89.56 82 SER A O 1
ATOM 674 N N . PHE A 1 83 ? 11.897 3.831 -12.242 1.00 87.31 83 PHE A N 1
ATOM 675 C CA . PHE A 1 83 ? 13.306 4.042 -11.927 1.00 87.31 83 PHE A CA 1
ATOM 676 C C . PHE A 1 83 ? 14.090 2.730 -11.926 1.00 87.31 83 PHE A C 1
ATOM 678 O O . PHE A 1 83 ? 15.153 2.677 -12.536 1.00 87.31 83 PHE A O 1
ATOM 685 N N . ILE A 1 84 ? 13.548 1.665 -11.324 1.00 83.50 84 ILE A N 1
ATOM 686 C CA . ILE A 1 84 ? 14.184 0.339 -11.323 1.00 83.50 84 ILE A CA 1
ATOM 687 C C . ILE A 1 84 ? 14.395 -0.160 -12.756 1.00 83.50 84 ILE A C 1
ATOM 689 O O . ILE A 1 84 ? 15.510 -0.506 -13.141 1.00 83.50 84 ILE A O 1
ATOM 693 N N . ARG A 1 85 ? 13.339 -0.137 -13.579 1.00 84.44 85 ARG A N 1
ATOM 694 C CA . ARG A 1 85 ? 13.406 -0.584 -14.982 1.00 84.44 85 ARG A CA 1
ATOM 695 C C . ARG A 1 85 ? 14.404 0.232 -15.797 1.00 84.44 85 ARG A C 1
ATOM 697 O O . ARG A 1 85 ? 15.174 -0.331 -16.572 1.00 84.44 85 ARG A O 1
ATOM 704 N N . TRP A 1 86 ? 14.392 1.550 -15.617 1.00 86.44 86 TRP A N 1
ATOM 705 C CA . TRP A 1 86 ? 15.317 2.449 -16.294 1.00 86.44 86 TRP A CA 1
ATOM 706 C C . TRP A 1 86 ? 16.770 2.218 -15.856 1.00 86.44 86 TRP A C 1
ATOM 708 O O . TRP A 1 86 ? 17.652 2.164 -16.710 1.00 86.44 86 TRP A O 1
ATOM 718 N N . SER A 1 87 ? 17.016 2.033 -14.555 1.00 84.44 87 SER A N 1
ATOM 719 C CA . SER A 1 87 ? 18.348 1.770 -13.997 1.00 84.44 87 SER A CA 1
ATOM 720 C C . SER A 1 87 ? 18.926 0.453 -14.514 1.00 84.44 87 SER A C 1
ATOM 722 O O . SER A 1 87 ? 20.068 0.425 -14.962 1.00 84.44 87 SER A O 1
ATOM 724 N N . ASN A 1 88 ? 18.126 -0.614 -14.535 1.00 80.69 88 ASN A N 1
ATOM 725 C CA . ASN A 1 88 ? 18.574 -1.919 -15.026 1.00 80.69 88 ASN A CA 1
ATOM 726 C C . ASN A 1 88 ? 18.907 -1.865 -16.523 1.00 80.69 88 ASN A C 1
ATOM 728 O O . ASN A 1 88 ? 19.963 -2.331 -16.941 1.00 80.69 88 ASN A O 1
ATOM 732 N N . LYS A 1 89 ? 18.057 -1.216 -17.334 1.00 79.62 89 LYS A N 1
ATOM 733 C CA . LYS A 1 89 ? 18.345 -0.993 -18.760 1.00 79.62 89 LYS A CA 1
ATOM 734 C C . LYS A 1 89 ? 19.625 -0.185 -18.949 1.00 79.62 89 LYS A C 1
ATOM 736 O O . LYS A 1 89 ? 20.436 -0.523 -19.802 1.00 79.62 89 LYS A O 1
ATOM 741 N N . ARG A 1 90 ? 19.828 0.867 -18.150 1.00 79.31 90 ARG A N 1
ATOM 742 C CA . ARG A 1 90 ? 21.047 1.682 -18.206 1.00 79.31 90 ARG A CA 1
ATOM 743 C C . ARG A 1 90 ? 22.298 0.835 -17.997 1.00 79.31 90 ARG A C 1
ATOM 745 O O . ARG A 1 90 ? 23.233 0.980 -18.776 1.00 79.31 90 ARG A O 1
ATOM 752 N N . GLN A 1 91 ? 22.292 -0.029 -16.984 1.00 78.69 91 GLN A N 1
ATOM 753 C CA . GLN A 1 91 ? 23.415 -0.916 -16.687 1.00 78.69 91 GLN A CA 1
ATOM 754 C C . GLN A 1 91 ? 23.700 -1.865 -17.863 1.00 78.69 91 GLN A C 1
ATOM 756 O O . GLN A 1 91 ? 24.836 -1.940 -18.321 1.00 78.69 91 GLN A O 1
ATOM 761 N N . GLN A 1 92 ? 22.662 -2.468 -18.452 1.00 77.75 92 GLN A N 1
ATOM 762 C CA . GLN A 1 92 ? 22.804 -3.323 -19.641 1.00 77.75 92 GLN A CA 1
ATOM 763 C C . GLN A 1 92 ? 23.417 -2.586 -20.847 1.00 77.75 92 GLN A C 1
ATOM 765 O O . GLN A 1 92 ? 24.268 -3.130 -21.548 1.00 77.75 92 GLN A O 1
ATOM 770 N N . PHE A 1 93 ? 23.006 -1.338 -21.097 1.00 78.00 93 PHE A N 1
ATOM 771 C CA . PHE A 1 93 ? 23.552 -0.527 -22.196 1.00 78.00 93 PHE A CA 1
ATOM 772 C C . PHE A 1 93 ? 24.992 -0.049 -21.948 1.00 78.00 93 PHE A C 1
ATOM 774 O O . PHE A 1 93 ? 25.731 0.213 -22.904 1.00 78.00 93 PHE A O 1
ATOM 781 N N . GLU A 1 94 ? 25.379 0.111 -20.681 1.00 77.50 94 GLU A N 1
ATOM 782 C CA . GLU A 1 94 ? 26.746 0.443 -20.279 1.00 77.50 94 GLU A CA 1
ATOM 783 C C . GLU A 1 94 ? 27.687 -0.743 -20.531 1.00 77.50 94 GLU A C 1
ATOM 785 O O . GLU A 1 94 ? 28.723 -0.567 -21.172 1.00 77.50 94 GLU A O 1
ATOM 790 N N . GLU A 1 95 ? 27.274 -1.955 -20.153 1.00 78.81 95 GLU A N 1
ATOM 791 C CA . GLU A 1 95 ? 28.007 -3.202 -20.422 1.00 78.81 95 GLU A CA 1
ATOM 792 C C . GLU A 1 95 ? 28.147 -3.495 -21.923 1.00 78.81 95 GLU A C 1
ATOM 794 O O . GLU A 1 95 ? 29.190 -3.961 -22.378 1.00 78.81 95 GLU A O 1
ATOM 799 N N . SER A 1 96 ? 27.132 -3.160 -22.726 1.00 77.81 96 SER A N 1
ATOM 800 C CA . SER A 1 96 ? 27.162 -3.358 -24.179 1.00 77.81 96 SER A CA 1
ATOM 801 C C . SER A 1 96 ? 27.934 -2.272 -24.949 1.00 77.81 96 SER A C 1
ATOM 803 O O . SER A 1 96 ? 27.940 -2.288 -26.182 1.00 77.81 96 SER A O 1
ATOM 805 N N . GLY A 1 97 ? 28.529 -1.283 -24.267 1.00 70.75 97 GLY A N 1
ATOM 806 C CA . GLY A 1 97 ? 29.288 -0.191 -24.892 1.00 70.75 97 GLY A CA 1
ATOM 807 C C . GLY A 1 97 ? 28.448 0.794 -25.722 1.00 70.75 97 GLY A C 1
ATOM 808 O O . GLY A 1 97 ? 28.998 1.601 -26.471 1.00 70.75 97 GLY A O 1
ATOM 809 N N . GLN A 1 98 ? 27.115 0.765 -25.599 1.00 73.19 98 GLN A N 1
ATOM 810 C CA . GLN A 1 98 ? 26.179 1.585 -26.387 1.00 73.19 98 GLN A CA 1
ATOM 811 C C . GLN A 1 98 ? 25.653 2.812 -25.618 1.00 73.19 98 GLN A C 1
ATOM 813 O O . GLN A 1 98 ? 24.630 3.399 -25.982 1.00 73.19 98 GLN A O 1
ATOM 818 N N . LEU A 1 99 ? 26.370 3.256 -24.580 1.00 67.69 99 LEU A N 1
ATOM 819 C CA . LEU A 1 99 ? 25.977 4.365 -23.699 1.00 67.69 99 LEU A CA 1
ATOM 820 C C . LEU A 1 99 ? 25.626 5.662 -24.457 1.00 67.69 99 LEU A C 1
ATOM 822 O O . LEU A 1 99 ? 24.747 6.415 -24.033 1.00 67.69 99 LEU A O 1
ATOM 826 N N . MET A 1 100 ? 26.254 5.902 -25.615 1.00 60.50 100 MET A N 1
ATOM 827 C CA . MET A 1 100 ? 25.973 7.058 -26.477 1.00 60.50 100 MET A CA 1
ATOM 828 C C . MET A 1 100 ? 24.524 7.068 -27.006 1.00 60.50 100 MET A C 1
ATOM 830 O O . MET A 1 100 ? 23.937 8.139 -27.144 1.00 60.50 100 MET A O 1
ATOM 834 N N . SER A 1 101 ? 23.924 5.892 -27.240 1.00 60.34 101 SER A N 1
ATOM 835 C CA . SER A 1 101 ? 22.518 5.741 -27.649 1.00 60.34 101 SER A CA 1
ATOM 836 C C . SER A 1 101 ? 21.544 5.854 -26.470 1.00 60.34 101 SER A C 1
ATOM 838 O O . SER A 1 101 ? 20.378 6.198 -26.660 1.00 60.34 101 SER A O 1
ATOM 840 N N . PHE A 1 102 ? 22.006 5.587 -25.244 1.00 62.75 102 PHE A N 1
ATOM 841 C CA . PHE A 1 102 ? 21.189 5.635 -24.027 1.00 62.75 102 PHE A CA 1
ATOM 842 C C . PHE A 1 102 ? 21.030 7.056 -23.451 1.00 62.75 102 PHE A C 1
ATOM 844 O O . PHE A 1 102 ? 20.275 7.275 -22.504 1.00 62.75 102 PHE A O 1
ATOM 851 N N . LYS A 1 103 ? 21.705 8.059 -24.024 1.00 59.25 103 LYS A N 1
ATOM 852 C CA . LYS A 1 103 ? 21.801 9.428 -23.493 1.00 59.25 103 LYS A CA 1
ATOM 853 C C . LYS A 1 103 ? 20.534 10.280 -23.699 1.00 59.25 103 LYS A C 1
ATOM 855 O O . LYS A 1 103 ? 20.622 11.433 -24.113 1.00 59.25 103 LYS A O 1
ATOM 860 N N . SER A 1 104 ? 19.347 9.738 -23.422 1.00 62.94 104 SER A N 1
ATOM 861 C CA . SER A 1 104 ? 18.100 10.499 -23.488 1.00 62.94 104 SER A CA 1
ATOM 862 C C . SER A 1 104 ? 17.214 10.282 -22.268 1.00 62.94 104 SER A C 1
ATOM 864 O O . SER A 1 104 ? 16.695 9.194 -22.027 1.00 62.94 104 SER A O 1
ATOM 866 N N . GLU A 1 105 ? 16.948 11.379 -21.560 1.00 65.81 105 GLU A N 1
ATOM 867 C CA . GLU A 1 105 ? 15.882 11.522 -20.560 1.00 65.81 105 GLU A CA 1
ATOM 868 C C . GLU A 1 105 ? 14.516 11.049 -21.100 1.00 65.81 105 GLU A C 1
ATOM 870 O O . GLU A 1 105 ? 13.665 10.599 -20.336 1.00 65.81 105 GLU A O 1
ATOM 875 N N . ARG A 1 106 ? 14.324 11.056 -22.431 1.00 67.75 106 ARG A N 1
ATOM 876 C CA . ARG A 1 106 ? 13.135 10.509 -23.110 1.00 67.75 106 ARG A CA 1
ATOM 877 C C . ARG A 1 106 ? 12.887 9.035 -22.792 1.00 67.75 106 ARG A C 1
ATOM 879 O O . ARG A 1 106 ? 11.729 8.638 -22.694 1.00 67.75 106 ARG A O 1
ATOM 886 N N . ASN A 1 107 ? 13.941 8.249 -22.572 1.00 79.56 107 ASN A N 1
ATOM 887 C CA . ASN A 1 107 ? 13.796 6.836 -22.229 1.00 79.56 107 ASN A CA 1
ATOM 888 C C . ASN A 1 107 ? 13.136 6.671 -20.858 1.00 79.56 107 ASN A C 1
ATOM 890 O O . ASN A 1 107 ? 12.284 5.806 -20.699 1.00 79.56 107 ASN A O 1
ATOM 894 N N . PHE A 1 108 ? 13.442 7.542 -19.890 1.00 83.69 108 PHE A N 1
ATOM 895 C CA . PHE A 1 108 ? 12.794 7.490 -18.580 1.00 83.69 108 PHE A CA 1
ATOM 896 C C . PHE A 1 108 ? 11.289 7.773 -18.678 1.00 83.69 108 PHE A C 1
ATOM 898 O O . PHE A 1 108 ? 10.492 7.020 -18.127 1.00 83.69 108 PHE A O 1
ATOM 905 N N . TYR A 1 109 ? 10.879 8.803 -19.427 1.00 85.88 109 TYR A N 1
ATOM 906 C CA . TYR A 1 109 ? 9.455 9.106 -19.626 1.00 85.88 109 TYR A CA 1
ATOM 907 C C . TYR A 1 109 ? 8.708 7.989 -20.367 1.00 85.88 109 TYR A C 1
ATOM 909 O O . TYR A 1 109 ? 7.540 7.733 -20.074 1.00 85.88 109 TYR A O 1
ATOM 917 N N . PHE A 1 110 ? 9.372 7.302 -21.298 1.00 86.94 110 PHE A N 1
ATOM 918 C CA . PHE A 1 110 ? 8.795 6.140 -21.969 1.00 86.94 110 PHE A CA 1
ATOM 919 C C . PHE A 1 110 ? 8.595 4.965 -21.000 1.00 86.94 110 PHE A C 1
ATOM 921 O O . PHE A 1 110 ? 7.506 4.390 -20.957 1.00 86.94 110 PHE A O 1
ATOM 928 N N . GLU A 1 111 ? 9.590 4.658 -20.159 1.00 87.25 111 GLU A N 1
ATOM 929 C CA . GLU A 1 111 ? 9.452 3.638 -19.108 1.00 87.25 111 GLU A CA 1
ATOM 930 C C . GLU A 1 111 ? 8.370 4.006 -18.087 1.00 87.25 111 GLU A C 1
ATOM 932 O O . GLU A 1 111 ? 7.610 3.140 -17.649 1.00 87.25 111 GLU A O 1
ATOM 937 N N . LEU A 1 112 ? 8.255 5.293 -17.752 1.00 90.56 112 LEU A N 1
ATOM 938 C CA . LEU A 1 112 ? 7.217 5.834 -16.879 1.00 90.56 112 LEU A CA 1
ATOM 939 C C . LEU A 1 112 ? 5.819 5.596 -17.457 1.00 90.56 112 LEU A C 1
ATOM 941 O O . LEU A 1 112 ? 4.930 5.084 -16.773 1.00 90.56 112 LEU A O 1
ATOM 945 N N . TYR A 1 113 ? 5.633 5.932 -18.735 1.00 90.38 113 TYR A N 1
ATOM 946 C CA . TYR A 1 113 ? 4.379 5.724 -19.451 1.00 90.38 113 TYR A CA 1
ATOM 947 C C . TYR A 1 113 ? 4.018 4.237 -19.540 1.00 90.38 113 TYR A C 1
ATOM 949 O O . TYR A 1 113 ? 2.900 3.848 -19.195 1.00 90.38 113 TYR A O 1
ATOM 957 N N . HIS A 1 114 ? 4.973 3.395 -19.940 1.00 89.69 114 HIS A N 1
ATOM 958 C CA . HIS A 1 114 ? 4.773 1.952 -20.049 1.00 89.69 114 HIS A CA 1
ATOM 959 C C . HIS A 1 114 ? 4.409 1.325 -18.693 1.00 89.69 114 HIS A C 1
ATOM 961 O O . HIS A 1 114 ? 3.483 0.517 -18.596 1.00 89.69 114 HIS A O 1
ATOM 967 N N . THR A 1 115 ? 5.091 1.732 -17.621 1.00 88.50 115 THR A N 1
ATOM 968 C CA . THR A 1 115 ? 4.800 1.270 -16.257 1.00 88.50 115 THR A CA 1
ATOM 969 C C . THR A 1 115 ? 3.418 1.733 -15.795 1.00 88.50 115 THR A C 1
ATOM 971 O O . THR A 1 115 ? 2.661 0.942 -15.229 1.00 88.50 115 THR A O 1
ATOM 974 N N . GLY A 1 116 ? 3.033 2.975 -16.102 1.00 90.12 116 GLY A N 1
ATOM 975 C CA . GLY A 1 116 ? 1.685 3.484 -15.845 1.00 90.12 116 GLY A CA 1
ATOM 976 C C . GLY A 1 116 ? 0.598 2.676 -16.561 1.00 90.12 116 GLY A C 1
ATOM 977 O O . GLY A 1 116 ? -0.399 2.301 -15.940 1.00 90.12 116 GLY A O 1
ATOM 978 N N . LEU A 1 117 ? 0.811 2.338 -17.837 1.00 89.81 117 LEU A N 1
ATOM 979 C CA . LEU A 1 117 ? -0.105 1.496 -18.610 1.00 89.81 117 LEU A CA 1
ATOM 980 C C . LEU A 1 117 ? -0.206 0.080 -18.026 1.00 89.81 117 LEU A C 1
ATOM 982 O O . LEU A 1 117 ? -1.308 -0.454 -17.893 1.00 89.81 117 LEU A O 1
ATOM 986 N N . SER A 1 118 ? 0.923 -0.505 -17.621 1.00 88.19 118 SER A N 1
ATOM 987 C CA . SER A 1 118 ? 0.966 -1.813 -16.961 1.00 88.19 118 SER A CA 1
ATOM 988 C C . SER A 1 118 ? 0.220 -1.819 -15.623 1.00 88.19 118 SER A C 1
ATOM 990 O O . SER A 1 118 ? -0.455 -2.794 -15.295 1.00 88.19 118 SER A O 1
ATOM 992 N N . LEU A 1 119 ? 0.322 -0.749 -14.831 1.00 86.31 119 LEU A N 1
ATOM 993 C CA . LEU A 1 119 ? -0.424 -0.626 -13.579 1.00 86.31 119 LEU A CA 1
ATOM 994 C C . LEU A 1 119 ? -1.928 -0.512 -13.853 1.00 86.31 119 LEU A C 1
ATOM 996 O O . LEU A 1 119 ? -2.732 -1.166 -13.187 1.00 86.31 119 LEU A O 1
ATOM 1000 N N . LEU A 1 120 ? -2.312 0.282 -14.857 1.00 88.44 120 LEU A N 1
ATOM 1001 C CA . LEU A 1 120 ? -3.708 0.467 -15.244 1.00 88.44 120 LEU A CA 1
ATOM 1002 C C . LEU A 1 120 ? -4.339 -0.835 -15.751 1.00 88.44 120 LEU A C 1
ATOM 1004 O O . LEU A 1 120 ? -5.470 -1.154 -15.370 1.00 88.44 120 LEU A O 1
ATOM 1008 N N . SER A 1 121 ? -3.620 -1.603 -16.573 1.00 89.19 121 SER A N 1
ATOM 1009 C CA . SER A 1 121 ? -4.102 -2.888 -17.084 1.00 89.19 121 SER A CA 1
ATOM 1010 C C . SER A 1 121 ? -4.268 -3.908 -15.955 1.00 89.19 121 SER A C 1
ATOM 1012 O O . SER A 1 121 ? -5.300 -4.575 -15.886 1.00 89.19 121 SER A O 1
ATOM 1014 N N . PHE A 1 122 ? -3.327 -3.954 -15.008 1.00 85.69 122 PHE A N 1
ATOM 1015 C CA . PHE A 1 122 ? -3.407 -4.810 -13.826 1.00 85.69 122 PHE A CA 1
ATOM 1016 C C . PHE A 1 122 ? -4.602 -4.463 -12.926 1.00 85.69 122 PHE A C 1
ATOM 1018 O O . PHE A 1 122 ? -5.399 -5.341 -12.594 1.00 85.69 122 PHE A O 1
ATOM 1025 N N . VAL A 1 123 ? -4.780 -3.181 -12.578 1.00 85.69 123 VAL A N 1
ATOM 1026 C CA . VAL A 1 123 ? -5.923 -2.710 -11.771 1.00 85.69 123 VAL A CA 1
ATOM 1027 C C . VAL A 1 123 ? -7.240 -3.078 -12.450 1.00 85.69 123 VAL A C 1
ATOM 1029 O O . VAL A 1 123 ? -8.143 -3.624 -11.813 1.00 85.69 123 VAL A O 1
ATOM 1032 N N . THR A 1 124 ? -7.339 -2.811 -13.754 1.00 86.88 124 THR A N 1
ATOM 1033 C CA . THR A 1 124 ? -8.531 -3.116 -14.550 1.00 86.88 124 THR A CA 1
ATOM 1034 C C . THR A 1 124 ? -8.811 -4.617 -14.566 1.00 86.88 124 THR A C 1
ATOM 1036 O O . THR A 1 124 ? -9.941 -5.027 -14.307 1.00 86.88 124 THR A O 1
ATOM 1039 N N . GLY A 1 125 ? -7.783 -5.442 -14.780 1.00 87.56 125 GLY A N 1
ATOM 1040 C CA . GLY A 1 125 ? -7.883 -6.899 -14.754 1.00 87.56 125 GLY A CA 1
ATOM 1041 C C . GLY A 1 125 ? -8.396 -7.429 -13.415 1.00 87.56 125 GLY A C 1
ATOM 1042 O O . GLY A 1 125 ? -9.354 -8.197 -13.390 1.00 87.56 125 GLY A O 1
ATOM 1043 N N . VAL A 1 126 ? -7.838 -6.967 -12.292 1.00 83.94 126 VAL A N 1
ATOM 1044 C CA . VAL A 1 126 ? -8.288 -7.372 -10.948 1.00 83.94 126 VAL A CA 1
ATOM 1045 C C . VAL A 1 126 ? -9.745 -6.964 -10.703 1.00 83.94 126 VAL A C 1
ATOM 1047 O O . VAL A 1 126 ? -10.541 -7.776 -10.230 1.00 83.94 126 VAL A O 1
ATOM 1050 N N . VAL A 1 127 ? -10.136 -5.738 -11.065 1.00 85.38 127 VAL A N 1
ATOM 1051 C CA . VAL A 1 127 ? -11.531 -5.284 -10.929 1.00 85.38 127 VAL A CA 1
ATOM 1052 C C . VAL A 1 127 ? -12.468 -6.152 -11.773 1.00 85.38 127 VAL A C 1
ATOM 1054 O O . VAL A 1 127 ? -13.471 -6.636 -11.250 1.00 85.38 127 VAL A O 1
ATOM 1057 N N . LEU A 1 128 ? -12.134 -6.422 -13.037 1.00 86.25 128 LEU A N 1
ATOM 1058 C CA . LEU A 1 128 ? -12.947 -7.273 -13.909 1.00 86.25 128 LEU A CA 1
ATOM 1059 C C . LEU A 1 128 ? -13.062 -8.703 -13.369 1.00 86.25 128 LEU A C 1
ATOM 1061 O O . LEU A 1 128 ? -14.169 -9.232 -13.295 1.00 86.25 128 LEU A O 1
ATOM 1065 N N . LEU A 1 129 ? -11.957 -9.310 -12.930 1.00 84.19 129 LEU A N 1
ATOM 1066 C CA . LEU A 1 129 ? -11.948 -10.656 -12.351 1.00 84.19 129 LEU A CA 1
ATOM 1067 C C . LEU A 1 129 ? -12.783 -10.740 -11.069 1.00 84.19 129 LEU A C 1
ATOM 1069 O O . LEU A 1 129 ? -13.509 -11.715 -10.877 1.00 84.19 129 LEU A O 1
ATOM 1073 N N . THR A 1 130 ? -12.727 -9.727 -10.199 1.00 81.00 130 THR A N 1
ATOM 1074 C CA . THR A 1 130 ? -13.556 -9.700 -8.980 1.00 81.00 130 THR A CA 1
ATOM 1075 C C . THR A 1 130 ? -15.049 -9.577 -9.294 1.00 81.00 130 THR A C 1
ATOM 1077 O O . THR A 1 130 ? -15.853 -10.315 -8.723 1.00 81.00 130 THR A O 1
ATOM 1080 N N . GLU A 1 131 ? -15.428 -8.726 -10.251 1.00 82.12 131 GLU A N 1
ATOM 1081 C CA . GLU A 1 131 ? -16.821 -8.572 -10.690 1.00 82.12 131 GLU A CA 1
ATOM 1082 C C . GLU A 1 131 ? -17.336 -9.843 -11.393 1.00 82.12 131 GLU A C 1
ATOM 1084 O O . GLU A 1 131 ? -18.439 -10.311 -11.100 1.00 82.12 131 GLU A O 1
ATOM 1089 N N . LEU A 1 132 ? -16.519 -10.460 -12.257 1.00 84.06 132 LEU A N 1
ATOM 1090 C CA . LEU A 1 132 ? -16.824 -11.747 -12.891 1.00 84.06 132 LEU A CA 1
ATOM 1091 C C . LEU A 1 132 ? -17.004 -12.849 -11.844 1.00 84.06 132 LEU A C 1
ATOM 1093 O O . LEU A 1 132 ? -17.999 -13.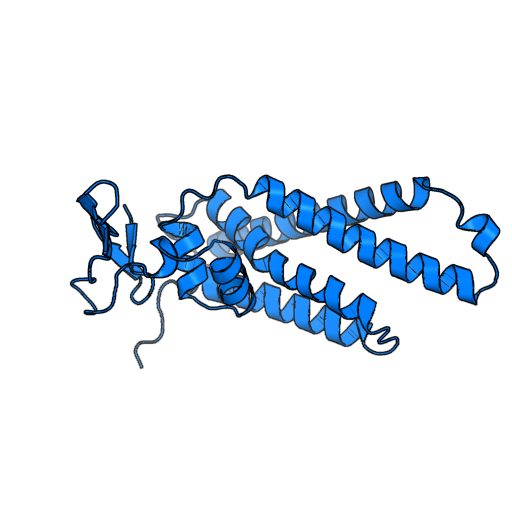571 -11.883 1.00 84.06 132 LEU A O 1
ATOM 1097 N N . ARG A 1 133 ? -16.100 -12.938 -10.860 1.00 81.81 133 ARG A N 1
ATOM 1098 C CA . ARG A 1 133 ? -16.200 -13.897 -9.754 1.00 81.81 133 ARG A CA 1
ATOM 1099 C C . ARG A 1 133 ? -17.511 -13.742 -8.992 1.00 81.81 133 ARG A C 1
ATOM 1101 O O . ARG A 1 133 ? -18.147 -14.749 -8.699 1.00 81.81 133 ARG A O 1
ATOM 1108 N N . TRP A 1 134 ? -17.945 -12.522 -8.670 1.00 80.06 134 TRP A N 1
ATOM 1109 C CA . TRP A 1 134 ? -19.224 -12.333 -7.973 1.00 80.06 134 TRP A CA 1
ATOM 1110 C C . TRP A 1 134 ? -20.433 -12.629 -8.847 1.00 80.06 134 TRP A C 1
ATOM 1112 O O . TRP A 1 134 ? -21.429 -13.136 -8.332 1.00 80.06 134 TRP A O 1
ATOM 1122 N N . LYS A 1 135 ? -20.353 -12.353 -10.151 1.00 80.81 135 LYS A N 1
ATOM 1123 C CA . LYS A 1 135 ? -21.411 -12.711 -11.098 1.00 80.81 135 LYS A CA 1
ATOM 1124 C C . LYS A 1 135 ? -21.568 -14.232 -11.212 1.00 80.81 135 LYS A C 1
ATOM 1126 O O . LYS A 1 135 ? -22.697 -14.710 -11.223 1.00 80.81 135 LYS A O 1
ATOM 1131 N N . ILE A 1 136 ? -20.456 -14.971 -11.233 1.00 83.06 136 ILE A N 1
ATOM 1132 C CA . ILE A 1 136 ? -20.427 -16.442 -11.301 1.00 83.06 136 ILE A CA 1
ATOM 1133 C C . ILE A 1 136 ? -20.855 -17.067 -9.965 1.00 83.06 136 ILE A C 1
ATOM 1135 O O . ILE A 1 136 ? -21.713 -17.942 -9.941 1.00 83.06 136 ILE A O 1
ATOM 1139 N N . LEU A 1 137 ? -20.298 -16.601 -8.842 1.00 77.06 137 LEU A N 1
ATOM 1140 C CA . LEU A 1 137 ? -20.509 -17.203 -7.519 1.00 77.06 137 LEU A CA 1
ATOM 1141 C C . LEU A 1 137 ? -21.789 -16.708 -6.816 1.00 77.06 137 LEU A C 1
ATOM 1143 O O . LEU A 1 137 ? -22.090 -17.149 -5.711 1.00 77.06 137 LEU A O 1
ATOM 1147 N N . ARG A 1 138 ? -22.526 -15.757 -7.418 1.00 69.94 138 ARG A N 1
ATOM 1148 C CA . ARG A 1 138 ? -23.735 -15.095 -6.870 1.00 69.94 138 ARG A CA 1
ATOM 1149 C C . ARG A 1 138 ? -23.594 -14.576 -5.426 1.00 69.94 138 ARG A C 1
ATOM 1151 O O . ARG A 1 138 ? -24.582 -14.267 -4.769 1.00 69.94 138 ARG A O 1
ATOM 1158 N N . SER A 1 139 ? -22.365 -14.421 -4.940 1.00 65.69 139 SER A N 1
ATOM 1159 C CA . SER A 1 139 ? -22.036 -14.141 -3.541 1.00 65.69 139 SER A CA 1
ATOM 1160 C C . SER A 1 139 ? -21.451 -12.733 -3.389 1.00 65.69 139 SER A C 1
ATOM 1162 O O . SER A 1 139 ? -20.298 -12.558 -2.978 1.00 65.69 139 SER A O 1
ATOM 1164 N N . ARG A 1 140 ? -22.204 -11.702 -3.786 1.00 61.31 140 ARG A N 1
ATOM 1165 C CA . ARG A 1 140 ? -21.727 -10.317 -3.678 1.00 61.31 140 ARG A CA 1
ATOM 1166 C C . ARG A 1 140 ? -21.743 -9.879 -2.204 1.00 61.31 140 ARG A C 1
ATOM 1168 O O . ARG A 1 140 ? -22.803 -9.921 -1.582 1.00 61.31 140 ARG A O 1
ATOM 1175 N N . PRO A 1 141 ? -20.614 -9.433 -1.625 1.00 66.06 141 PRO A N 1
ATOM 1176 C CA . PRO A 1 141 ? -20.613 -8.957 -0.250 1.00 66.06 141 PRO A CA 1
ATOM 1177 C C . PRO A 1 141 ? -21.410 -7.651 -0.133 1.00 66.06 141 PRO A C 1
ATOM 1179 O O . PRO A 1 141 ? -21.230 -6.727 -0.925 1.00 66.06 141 PRO A O 1
ATOM 1182 N N . ALA A 1 142 ? -22.259 -7.549 0.893 1.00 58.59 142 ALA A N 1
ATOM 1183 C CA . ALA A 1 142 ? -23.217 -6.450 1.069 1.00 58.59 142 ALA A CA 1
ATOM 1184 C C . ALA A 1 142 ? -22.592 -5.043 1.222 1.00 58.59 142 ALA A C 1
ATOM 1186 O O . ALA A 1 142 ? -23.287 -4.044 1.077 1.00 58.59 142 ALA A O 1
ATOM 1187 N N . LYS A 1 143 ? -21.289 -4.941 1.520 1.00 65.44 143 LYS A N 1
ATOM 1188 C CA . LYS A 1 143 ? -20.559 -3.668 1.700 1.00 65.44 143 LYS A CA 1
ATOM 1189 C C . LYS A 1 143 ? -19.334 -3.555 0.783 1.00 65.44 143 LYS A C 1
ATOM 1191 O O . LYS A 1 143 ? -18.286 -3.087 1.215 1.00 65.44 143 LYS A O 1
ATOM 1196 N N . TYR A 1 144 ? -19.430 -4.028 -0.459 1.00 65.38 144 TYR A N 1
ATOM 1197 C CA . TYR A 1 144 ? -18.338 -3.902 -1.426 1.00 65.38 144 TYR A CA 1
ATOM 1198 C C . TYR A 1 144 ? -18.298 -2.515 -2.082 1.00 65.38 144 TYR A C 1
ATOM 1200 O O . TYR A 1 144 ? -19.261 -2.105 -2.731 1.00 65.38 144 TYR A O 1
ATOM 1208 N N . ARG A 1 145 ? -17.156 -1.823 -1.984 1.00 74.00 145 ARG A N 1
ATOM 1209 C CA . ARG A 1 145 ? -16.884 -0.580 -2.714 1.00 74.00 145 ARG A CA 1
ATOM 1210 C C . ARG A 1 145 ? -15.574 -0.710 -3.490 1.00 74.00 145 ARG A C 1
ATOM 1212 O O . ARG A 1 145 ? -14.543 -1.034 -2.912 1.00 74.00 145 ARG A O 1
ATOM 1219 N N . ARG A 1 146 ? -15.591 -0.377 -4.787 1.00 72.38 146 ARG A N 1
ATOM 1220 C CA . ARG A 1 146 ? -14.408 -0.452 -5.676 1.00 72.38 146 ARG A CA 1
ATOM 1221 C C . ARG A 1 146 ? -13.213 0.360 -5.171 1.00 72.38 146 ARG A C 1
ATOM 1223 O O . ARG A 1 146 ? -12.073 -0.035 -5.373 1.00 72.38 146 ARG A O 1
ATOM 1230 N N . LEU A 1 147 ? -13.471 1.466 -4.471 1.00 74.31 147 LEU A N 1
ATOM 1231 C CA . LEU A 1 147 ? -12.426 2.280 -3.847 1.00 74.31 147 LEU A CA 1
ATOM 1232 C C . LEU A 1 147 ? -11.646 1.518 -2.772 1.00 74.31 147 LEU A C 1
ATOM 1234 O O . LEU A 1 147 ? -10.458 1.764 -2.612 1.00 74.31 147 LEU A O 1
ATOM 1238 N N . ASP A 1 148 ? -12.283 0.597 -2.052 1.00 74.75 148 ASP A N 1
ATOM 1239 C CA . ASP A 1 148 ? -11.608 -0.167 -1.002 1.00 74.75 148 ASP A CA 1
ATOM 1240 C C . ASP A 1 148 ? -10.721 -1.260 -1.623 1.00 74.75 148 ASP A C 1
ATOM 1242 O O . ASP A 1 148 ? -9.622 -1.504 -1.131 1.00 74.75 148 ASP A O 1
ATOM 1246 N N . LEU A 1 149 ? -11.133 -1.824 -2.769 1.00 77.44 149 LEU A N 1
ATOM 1247 C CA . LEU A 1 149 ? -10.284 -2.695 -3.591 1.00 77.44 149 LEU A CA 1
ATOM 1248 C C . LEU A 1 149 ? -9.082 -1.936 -4.162 1.00 77.44 149 LEU A C 1
ATOM 1250 O O . LEU A 1 149 ? -7.962 -2.423 -4.066 1.00 77.44 149 LEU A O 1
ATOM 1254 N N . LEU A 1 150 ? -9.301 -0.743 -4.728 1.00 79.31 150 LEU A N 1
ATOM 1255 C CA . LEU A 1 150 ? -8.220 0.087 -5.265 1.00 79.31 150 LEU A CA 1
ATOM 1256 C C . LEU A 1 150 ? -7.206 0.430 -4.169 1.00 79.31 150 LEU A C 1
ATOM 1258 O O . LEU A 1 150 ? -6.008 0.274 -4.370 1.00 79.31 150 LEU A O 1
ATOM 1262 N N . LYS A 1 151 ? -7.683 0.835 -2.987 1.00 78.88 151 LYS A N 1
ATOM 1263 C CA . LYS A 1 151 ? -6.822 1.077 -1.825 1.00 78.88 151 LYS A CA 1
ATOM 1264 C C . LYS A 1 151 ? -6.025 -0.167 -1.461 1.00 78.88 151 LYS A C 1
ATOM 1266 O O . LYS A 1 151 ? -4.810 -0.074 -1.367 1.00 78.88 151 LYS A O 1
ATOM 1271 N N . ALA A 1 152 ? -6.680 -1.319 -1.316 1.00 77.31 152 ALA A N 1
ATOM 1272 C CA . ALA A 1 152 ? -6.006 -2.577 -1.003 1.00 77.31 152 ALA A CA 1
ATOM 1273 C C . ALA A 1 152 ? -4.946 -2.952 -2.052 1.00 77.31 152 ALA A C 1
ATOM 1275 O O . ALA A 1 152 ? -3.888 -3.455 -1.693 1.00 77.31 152 ALA A O 1
ATOM 1276 N N . LEU A 1 153 ? -5.195 -2.658 -3.331 1.00 80.62 153 LEU A N 1
ATOM 1277 C CA . LEU A 1 153 ? -4.249 -2.910 -4.414 1.00 80.62 153 LEU A CA 1
ATOM 1278 C C . LEU A 1 153 ? -3.027 -1.984 -4.350 1.00 80.62 153 LEU A C 1
ATOM 1280 O O . LEU A 1 153 ? -1.904 -2.446 -4.516 1.00 80.62 153 LEU A O 1
ATOM 1284 N N . VAL A 1 154 ? -3.234 -0.691 -4.075 1.00 82.31 154 VAL A N 1
ATOM 1285 C CA . VAL A 1 154 ? -2.141 0.281 -3.885 1.00 82.31 154 VAL A CA 1
ATOM 1286 C C . VAL A 1 154 ? -1.287 -0.102 -2.678 1.00 82.31 154 VAL A C 1
ATOM 1288 O O . VAL A 1 154 ? -0.066 -0.098 -2.762 1.00 82.31 154 VAL A O 1
ATOM 1291 N N . ILE A 1 155 ? -1.939 -0.491 -1.584 1.00 77.50 155 ILE A N 1
ATOM 1292 C CA . ILE A 1 155 ? -1.321 -0.978 -0.345 1.00 77.50 155 ILE A CA 1
ATOM 1293 C C . ILE A 1 155 ? -0.497 -2.245 -0.617 1.00 77.50 155 ILE A C 1
ATOM 1295 O O . ILE A 1 155 ? 0.679 -2.297 -0.275 1.00 77.50 155 ILE A O 1
ATOM 1299 N N . GLY A 1 156 ? -1.068 -3.234 -1.309 1.00 76.31 156 GLY A N 1
ATOM 1300 C CA . GLY A 1 156 ? -0.339 -4.440 -1.710 1.00 76.31 156 GLY A CA 1
ATOM 1301 C C . GLY A 1 156 ? 0.808 -4.164 -2.691 1.00 76.31 156 GLY A C 1
ATOM 1302 O O . GLY A 1 156 ? 1.754 -4.939 -2.769 1.00 76.31 156 GLY A O 1
ATOM 1303 N N . GLY A 1 157 ? 0.772 -3.036 -3.403 1.00 79.19 157 GLY A N 1
ATOM 1304 C CA . GLY A 1 157 ? 1.866 -2.579 -4.256 1.00 79.19 157 GLY A CA 1
ATOM 1305 C C . GLY A 1 157 ? 3.110 -2.127 -3.486 1.00 79.19 157 GLY A C 1
ATOM 1306 O O . GLY A 1 157 ? 4.189 -2.105 -4.071 1.00 79.19 157 GLY A O 1
ATOM 1307 N N . CYS A 1 158 ? 3.009 -1.814 -2.189 1.00 79.56 158 CYS A N 1
ATOM 1308 C CA . CYS A 1 158 ? 4.129 -1.295 -1.396 1.00 79.56 158 CYS A CA 1
ATOM 1309 C C . CYS A 1 158 ? 5.304 -2.260 -1.233 1.00 79.56 158 CYS A C 1
ATOM 1311 O O . CYS A 1 158 ? 6.426 -1.787 -1.081 1.00 79.56 158 CYS A O 1
ATOM 1313 N N . ALA A 1 159 ? 5.112 -3.577 -1.359 1.00 76.06 159 ALA A N 1
ATOM 1314 C CA . ALA A 1 159 ? 6.247 -4.504 -1.387 1.00 76.06 159 ALA A CA 1
ATOM 1315 C C . ALA A 1 159 ? 7.188 -4.273 -2.573 1.00 76.06 159 ALA A C 1
ATOM 1317 O O . ALA A 1 159 ? 8.374 -4.562 -2.462 1.00 76.06 159 ALA A O 1
ATOM 1318 N N . LYS A 1 160 ? 6.711 -3.681 -3.677 1.00 76.88 160 LYS A N 1
ATOM 1319 C CA . LYS A 1 160 ? 7.583 -3.289 -4.794 1.00 76.88 160 LYS A CA 1
ATOM 1320 C C . LYS A 1 160 ? 8.627 -2.243 -4.393 1.00 76.88 160 LYS A C 1
ATOM 1322 O O . LYS A 1 160 ? 9.641 -2.118 -5.065 1.00 76.88 160 LYS A O 1
ATOM 1327 N N . LEU A 1 161 ? 8.418 -1.508 -3.296 1.00 81.00 161 LEU A N 1
ATOM 1328 C CA . LEU A 1 161 ? 9.432 -0.592 -2.767 1.00 81.00 161 LEU A CA 1
ATOM 1329 C C . LEU A 1 161 ? 10.647 -1.340 -2.213 1.00 81.00 161 LEU A C 1
ATOM 1331 O O . LEU A 1 161 ? 11.750 -0.810 -2.279 1.00 81.00 161 LEU A O 1
ATOM 1335 N N . LEU A 1 162 ? 10.484 -2.580 -1.736 1.00 78.12 162 LEU A N 1
ATOM 1336 C CA . LEU A 1 162 ? 11.621 -3.411 -1.329 1.00 78.12 162 LEU A CA 1
ATOM 1337 C C . LEU A 1 162 ? 12.542 -3.728 -2.513 1.00 78.12 162 LEU A C 1
ATOM 1339 O O . LEU A 1 162 ? 13.746 -3.873 -2.333 1.00 78.12 162 LEU A O 1
ATOM 1343 N N . SER A 1 163 ? 12.013 -3.753 -3.737 1.00 76.75 163 SER A N 1
ATOM 1344 C CA . SER A 1 163 ? 12.823 -3.936 -4.943 1.00 76.75 163 SER A CA 1
ATOM 1345 C C . SER A 1 163 ? 13.813 -2.788 -5.177 1.00 76.75 163 SER A C 1
ATOM 1347 O O . SER A 1 163 ? 14.837 -3.006 -5.814 1.00 76.75 163 SER A O 1
ATOM 1349 N N . LEU A 1 164 ? 13.575 -1.588 -4.625 1.00 81.81 164 LEU A N 1
ATOM 1350 C CA . LEU A 1 164 ? 14.570 -0.504 -4.657 1.00 81.81 164 LEU A CA 1
ATOM 1351 C C . LEU A 1 164 ? 15.812 -0.856 -3.842 1.00 81.81 164 LEU A C 1
ATOM 1353 O O . LEU A 1 164 ? 16.925 -0.530 -4.246 1.00 81.81 164 LEU A O 1
ATOM 1357 N N . ILE A 1 165 ? 15.618 -1.534 -2.708 1.00 81.94 165 ILE A N 1
ATOM 1358 C CA . ILE A 1 165 ? 16.714 -1.995 -1.856 1.00 81.94 165 ILE A CA 1
ATOM 1359 C C . ILE A 1 165 ? 17.561 -2.992 -2.647 1.00 81.94 165 ILE A C 1
ATOM 1361 O O . ILE A 1 165 ? 18.780 -2.881 -2.641 1.00 81.94 165 ILE A O 1
ATOM 1365 N N . SER A 1 166 ? 16.937 -3.883 -3.425 1.00 75.56 166 SER A N 1
ATOM 1366 C CA . SER A 1 166 ? 17.670 -4.863 -4.235 1.00 75.56 166 SER A CA 1
ATOM 1367 C C . SER A 1 166 ? 18.653 -4.254 -5.241 1.00 75.56 166 SER A C 1
ATOM 1369 O O . SER A 1 166 ? 19.667 -4.885 -5.526 1.00 75.56 166 SER A O 1
ATOM 1371 N N . ILE A 1 167 ? 18.393 -3.058 -5.781 1.00 77.25 167 ILE A N 1
ATOM 1372 C CA . ILE A 1 167 ? 19.323 -2.409 -6.724 1.00 77.25 167 ILE A CA 1
ATOM 1373 C C . ILE A 1 167 ? 20.663 -2.104 -6.058 1.00 77.25 167 ILE A C 1
ATOM 1375 O O . ILE A 1 167 ? 21.710 -2.227 -6.688 1.00 77.25 167 ILE A O 1
ATOM 1379 N N . ILE A 1 168 ? 20.640 -1.716 -4.779 1.00 80.00 168 ILE A N 1
ATOM 1380 C CA . ILE A 1 168 ? 21.848 -1.334 -4.038 1.00 80.00 168 ILE A CA 1
ATOM 1381 C C . ILE A 1 168 ? 22.829 -2.509 -3.968 1.00 80.00 168 ILE A C 1
ATOM 1383 O O . ILE A 1 168 ? 24.037 -2.303 -4.048 1.00 80.00 168 ILE A O 1
ATOM 1387 N N . TRP A 1 169 ? 22.311 -3.734 -3.861 1.00 77.38 169 TRP A N 1
ATOM 1388 C CA . TRP A 1 169 ? 23.121 -4.939 -3.710 1.00 77.38 169 TRP A CA 1
ATOM 1389 C C . TRP A 1 169 ? 23.576 -5.580 -5.030 1.00 77.38 169 TRP A C 1
ATOM 1391 O O . TRP A 1 169 ? 24.302 -6.563 -4.960 1.00 77.38 169 TRP A O 1
ATOM 1401 N N . LYS A 1 170 ? 23.229 -5.017 -6.206 1.00 67.19 170 LYS A N 1
ATOM 1402 C CA . LYS A 1 170 ? 23.659 -5.503 -7.541 1.00 67.19 170 LYS A CA 1
ATOM 1403 C C . LYS A 1 170 ? 23.601 -7.035 -7.682 1.00 67.19 170 LYS A C 1
ATOM 1405 O O . LYS A 1 170 ? 24.589 -7.692 -7.994 1.00 67.19 170 LYS A O 1
ATOM 1410 N N . GLN A 1 171 ? 22.438 -7.608 -7.388 1.00 65.06 171 GLN A N 1
ATOM 1411 C CA . GLN A 1 171 ? 22.218 -9.049 -7.477 1.00 65.06 171 GLN A CA 1
ATOM 1412 C C . GLN A 1 171 ? 21.732 -9.390 -8.899 1.00 65.06 171 GLN A C 1
ATOM 1414 O O . GLN A 1 171 ? 20.532 -9.347 -9.173 1.00 65.06 171 GLN A O 1
ATOM 1419 N N . ASP A 1 172 ? 22.664 -9.663 -9.814 1.00 57.06 172 ASP A N 1
ATOM 1420 C CA . ASP A 1 172 ? 22.381 -9.760 -11.258 1.00 57.06 172 ASP A CA 1
ATOM 1421 C C . ASP A 1 172 ? 21.597 -11.036 -11.672 1.00 57.06 172 ASP A C 1
ATOM 1423 O O . ASP A 1 172 ? 20.918 -11.023 -12.697 1.00 57.06 172 ASP A O 1
ATOM 1427 N N . ASP A 1 173 ? 21.570 -12.094 -10.846 1.00 55.88 173 ASP A N 1
ATOM 1428 C CA . ASP A 1 173 ? 20.946 -13.396 -11.180 1.00 55.88 173 ASP A CA 1
ATOM 1429 C C . ASP A 1 173 ? 19.532 -13.635 -10.585 1.00 55.88 173 ASP A C 1
ATOM 1431 O O . ASP A 1 173 ? 18.924 -14.684 -10.805 1.00 55.88 173 ASP A O 1
ATOM 1435 N N . GLU A 1 174 ? 18.954 -12.685 -9.836 1.00 57.88 174 GLU A N 1
ATOM 1436 C CA . GLU A 1 174 ? 17.737 -12.931 -9.026 1.00 57.88 174 GLU A CA 1
ATOM 1437 C C . GLU A 1 174 ? 16.438 -12.263 -9.522 1.00 57.88 174 GLU A C 1
ATOM 1439 O O . GLU A 1 174 ? 15.392 -12.365 -8.870 1.00 57.88 174 GLU A O 1
ATOM 1444 N N . LEU A 1 175 ? 16.450 -11.618 -10.693 1.00 59.34 175 LEU A N 1
ATOM 1445 C CA . LEU A 1 175 ? 15.292 -10.878 -11.225 1.00 59.34 175 LEU A CA 1
ATOM 1446 C C . LEU A 1 175 ? 14.020 -11.737 -11.369 1.00 59.34 175 LEU A C 1
ATOM 1448 O O . LEU A 1 175 ? 12.923 -11.273 -11.048 1.00 59.34 175 LEU A O 1
ATOM 1452 N N . GLU A 1 176 ? 14.138 -12.998 -11.792 1.00 61.31 176 GLU A N 1
ATOM 1453 C CA . GLU A 1 176 ? 12.979 -13.892 -11.942 1.00 61.31 176 GLU A CA 1
ATOM 1454 C C . GLU A 1 176 ? 12.346 -14.266 -10.593 1.00 61.31 176 GLU A C 1
ATOM 1456 O O . GLU A 1 176 ? 11.120 -14.218 -10.435 1.00 61.31 176 GLU A O 1
ATOM 1461 N N . TYR A 1 177 ? 13.171 -14.561 -9.586 1.00 66.12 177 TYR A N 1
ATOM 1462 C CA . TYR A 1 177 ? 12.704 -14.890 -8.239 1.00 66.12 177 TYR A CA 1
ATOM 1463 C C . TYR A 1 177 ? 12.030 -13.694 -7.575 1.00 66.12 177 TYR A C 1
ATOM 1465 O O . TYR A 1 177 ? 10.978 -13.846 -6.955 1.00 66.12 177 TYR A O 1
ATOM 1473 N N . GLN A 1 178 ? 12.570 -12.490 -7.766 1.00 66.62 178 GLN A N 1
ATOM 1474 C CA . GLN A 1 178 ? 11.970 -11.261 -7.253 1.00 66.62 178 GLN A CA 1
ATOM 1475 C C . GLN A 1 178 ? 10.599 -10.990 -7.873 1.00 66.62 178 GLN A C 1
ATOM 1477 O O . GLN A 1 178 ? 9.656 -10.648 -7.157 1.00 66.62 178 GLN A O 1
ATOM 1482 N N . HIS A 1 179 ? 10.443 -11.203 -9.182 1.00 68.50 179 HIS A N 1
ATOM 1483 C CA . HIS A 1 179 ? 9.145 -11.076 -9.843 1.00 68.50 179 HIS A CA 1
ATOM 1484 C C . HIS A 1 179 ? 8.116 -12.082 -9.309 1.00 68.50 179 HIS A C 1
ATOM 1486 O O . HIS A 1 179 ? 6.979 -11.695 -9.024 1.00 68.50 179 HIS A O 1
ATOM 1492 N N . LEU A 1 180 ? 8.508 -13.342 -9.099 1.00 72.69 180 LEU A N 1
ATOM 1493 C CA . LEU A 1 180 ? 7.641 -14.362 -8.499 1.00 72.69 180 LEU A CA 1
ATOM 1494 C C . LEU A 1 180 ? 7.247 -14.013 -7.059 1.00 72.69 180 LEU A C 1
ATOM 1496 O O . LEU A 1 180 ? 6.081 -14.162 -6.687 1.00 72.69 180 LEU A O 1
ATOM 1500 N N . LEU A 1 181 ? 8.185 -13.490 -6.269 1.00 73.62 181 LEU A N 1
ATOM 1501 C CA . LEU A 1 181 ? 7.951 -13.079 -4.886 1.00 73.62 181 LEU A CA 1
ATOM 1502 C C . LEU A 1 181 ? 6.957 -11.908 -4.823 1.00 73.62 181 LEU A C 1
ATOM 1504 O O . LEU A 1 181 ? 6.021 -11.939 -4.027 1.00 73.62 181 LEU A O 1
ATOM 1508 N N . ILE A 1 182 ? 7.072 -10.931 -5.729 1.00 73.31 182 ILE A N 1
ATOM 1509 C CA . ILE A 1 182 ? 6.136 -9.799 -5.849 1.00 73.31 182 ILE A CA 1
ATOM 1510 C C . ILE A 1 182 ? 4.738 -10.262 -6.288 1.00 73.31 182 ILE A C 1
ATOM 1512 O O . ILE A 1 182 ? 3.730 -9.758 -5.780 1.00 73.31 182 ILE A O 1
ATOM 1516 N N . ILE A 1 183 ? 4.644 -11.217 -7.219 1.00 73.75 183 ILE A N 1
ATOM 1517 C CA . ILE A 1 183 ? 3.355 -11.777 -7.655 1.00 73.75 183 ILE A CA 1
ATOM 1518 C C . ILE A 1 183 ? 2.707 -12.553 -6.504 1.00 73.75 183 ILE A C 1
ATOM 1520 O O . ILE A 1 183 ? 1.543 -12.304 -6.183 1.00 73.75 183 ILE A O 1
ATOM 1524 N N . GLY A 1 184 ? 3.463 -13.432 -5.838 1.00 76.88 184 GLY A N 1
ATOM 1525 C CA . GLY A 1 184 ? 3.002 -14.177 -4.665 1.00 76.88 184 GLY A CA 1
ATOM 1526 C C . GLY A 1 184 ? 2.532 -13.245 -3.550 1.00 76.88 184 GLY A C 1
ATOM 1527 O O . GLY A 1 184 ? 1.436 -13.414 -3.015 1.00 76.88 184 GLY A O 1
ATOM 1528 N N . TYR A 1 185 ? 3.297 -12.190 -3.281 1.00 77.56 185 TYR A N 1
ATOM 1529 C CA . TYR A 1 185 ? 2.943 -11.141 -2.334 1.00 77.56 185 TYR A CA 1
ATOM 1530 C C . TYR A 1 185 ? 1.627 -10.444 -2.697 1.00 77.56 185 TYR A C 1
ATOM 1532 O O . TYR A 1 185 ? 0.731 -10.320 -1.866 1.00 77.56 185 TYR A O 1
ATOM 1540 N N . SER A 1 186 ? 1.471 -10.041 -3.960 1.00 73.31 186 SER A N 1
ATOM 1541 C CA . SER A 1 186 ? 0.263 -9.364 -4.446 1.00 73.31 186 SER A CA 1
ATOM 1542 C C . SER A 1 186 ? -0.981 -10.249 -4.309 1.00 73.31 186 SER A C 1
ATOM 1544 O O . SER A 1 186 ? -2.053 -9.771 -3.931 1.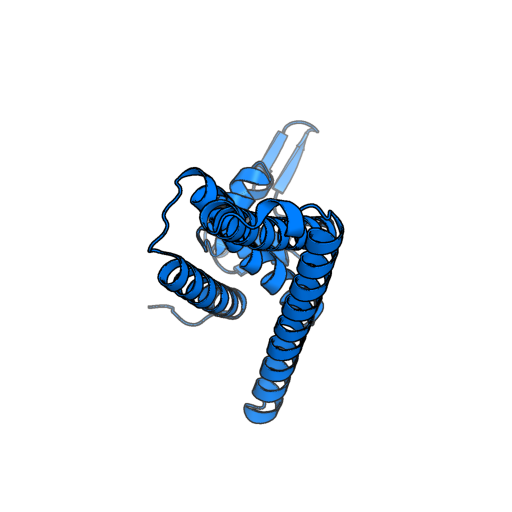00 73.31 186 SER A O 1
ATOM 1546 N N . VAL A 1 187 ? -0.846 -11.555 -4.565 1.00 75.31 187 VAL A N 1
ATOM 1547 C CA . VAL A 1 187 ? -1.922 -12.537 -4.369 1.00 75.31 187 VAL A CA 1
ATOM 1548 C C . VAL A 1 187 ? -2.252 -12.696 -2.884 1.00 75.31 187 VAL A C 1
ATOM 1550 O O . VAL A 1 187 ? -3.428 -12.659 -2.518 1.00 75.31 187 VAL A O 1
ATOM 1553 N N . LEU A 1 188 ? -1.242 -12.813 -2.018 1.00 76.62 188 LEU A N 1
ATOM 1554 C CA . LEU A 1 188 ? -1.433 -12.908 -0.570 1.00 76.62 188 LEU A CA 1
ATOM 1555 C C . LEU A 1 188 ? -2.120 -11.658 -0.004 1.00 76.62 188 LEU A C 1
ATOM 1557 O O . LEU A 1 188 ? -3.059 -11.807 0.772 1.00 76.62 188 LEU A O 1
ATOM 1561 N N . CYS A 1 189 ? -1.753 -10.455 -0.451 1.00 72.31 189 CYS A N 1
ATOM 1562 C CA . CYS A 1 189 ? -2.433 -9.198 -0.109 1.00 72.31 189 CYS A CA 1
ATOM 1563 C C . CYS A 1 189 ? -3.923 -9.214 -0.453 1.00 72.31 189 CYS A C 1
ATOM 1565 O O . CYS A 1 189 ? -4.769 -8.801 0.341 1.00 72.31 189 CYS A O 1
ATOM 1567 N N . LEU A 1 190 ? -4.267 -9.692 -1.651 1.00 71.19 190 LEU A N 1
ATOM 1568 C CA . LEU A 1 190 ? -5.663 -9.795 -2.066 1.00 71.19 190 LEU A CA 1
ATOM 1569 C C . LEU A 1 190 ? -6.404 -10.834 -1.212 1.00 71.19 190 LEU A C 1
ATOM 1571 O O . 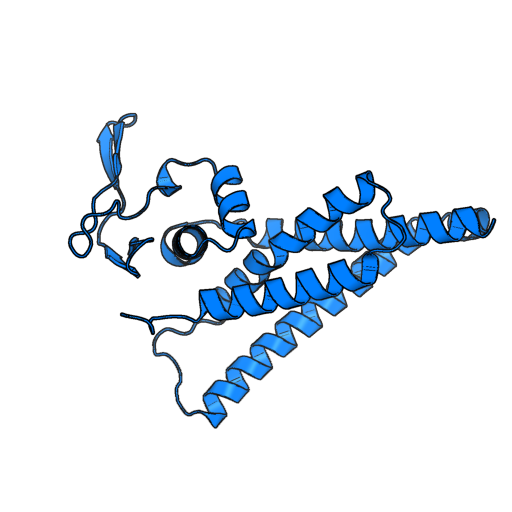LEU A 1 190 ? -7.527 -10.586 -0.772 1.00 71.19 190 LEU A O 1
ATOM 1575 N N . LEU A 1 191 ? -5.776 -11.970 -0.905 1.00 70.19 191 LEU A N 1
ATOM 1576 C CA . LEU A 1 191 ? -6.365 -12.985 -0.031 1.00 70.19 191 LEU A CA 1
ATOM 1577 C C . LEU A 1 191 ? -6.568 -12.474 1.401 1.00 70.19 191 LEU A C 1
ATOM 1579 O O . LEU A 1 191 ? -7.630 -12.707 1.979 1.00 70.19 191 LEU A O 1
ATOM 1583 N N . THR A 1 192 ? -5.607 -11.753 1.980 1.00 69.31 192 THR A N 1
ATOM 1584 C CA . THR A 1 192 ? -5.716 -11.207 3.342 1.00 69.31 192 THR A CA 1
ATOM 1585 C C . THR A 1 192 ? -6.750 -10.087 3.428 1.00 69.31 192 THR A C 1
ATOM 1587 O O . THR A 1 192 ? -7.519 -10.058 4.390 1.00 69.31 192 THR A O 1
ATOM 1590 N N . ALA A 1 193 ? -6.842 -9.224 2.412 1.00 62.81 193 ALA A N 1
ATOM 1591 C CA . ALA A 1 193 ? -7.839 -8.156 2.348 1.00 62.81 193 ALA A CA 1
ATOM 1592 C C . ALA A 1 193 ? -9.280 -8.691 2.251 1.00 62.81 193 ALA A C 1
ATOM 1594 O O . ALA A 1 193 ? -10.191 -8.130 2.866 1.00 62.81 193 ALA A O 1
ATOM 1595 N N . TYR A 1 194 ? -9.493 -9.789 1.513 1.00 60.22 194 TYR A N 1
ATOM 1596 C CA . TYR A 1 194 ? -10.817 -10.395 1.311 1.00 60.22 194 TYR A CA 1
ATOM 1597 C C . TYR A 1 194 ? -11.142 -11.564 2.248 1.00 60.22 194 TYR A C 1
ATOM 1599 O O . TYR A 1 194 ? -12.288 -12.020 2.273 1.00 60.22 194 TYR A O 1
ATOM 1607 N N . SER A 1 195 ? -10.189 -12.020 3.065 1.00 61.31 195 SER A N 1
ATOM 1608 C CA . SER A 1 195 ? -10.420 -12.974 4.153 1.00 61.31 195 SER A CA 1
ATOM 1609 C C . SER A 1 195 ? -11.217 -12.300 5.279 1.00 61.31 195 SER A C 1
ATOM 1611 O O . SER A 1 195 ? -10.706 -11.878 6.316 1.00 61.31 195 SER A O 1
ATOM 1613 N N . GLY A 1 196 ? -12.522 -12.151 5.049 1.00 49.38 196 GLY A N 1
ATOM 1614 C CA . GLY A 1 196 ? -13.459 -11.504 5.967 1.00 49.38 196 GLY A CA 1
ATOM 1615 C C . GLY A 1 196 ? -13.862 -12.346 7.181 1.00 49.38 196 GLY A C 1
ATOM 1616 O O . GLY A 1 196 ? -14.558 -11.814 8.043 1.00 49.38 196 GLY A O 1
ATOM 1617 N N . LYS A 1 197 ? -13.449 -13.622 7.238 1.00 44.22 197 LYS A N 1
ATOM 1618 C CA . LYS A 1 197 ? -13.576 -14.624 8.321 1.00 44.22 197 LYS A CA 1
ATOM 1619 C C . LYS A 1 197 ? -13.748 -15.991 7.668 1.00 44.22 197 LYS A C 1
ATOM 1621 O O . LYS A 1 197 ? -14.829 -16.272 7.181 1.00 44.22 197 LYS A O 1
ATOM 1626 N N . PHE A 1 198 ? -12.732 -16.836 7.736 1.00 37.66 198 PHE A N 1
ATOM 1627 C CA . PHE A 1 198 ? -12.870 -18.278 7.938 1.00 37.66 198 PHE A CA 1
ATOM 1628 C C . PHE A 1 198 ? -11.525 -18.726 8.494 1.00 37.66 198 PHE A C 1
ATOM 1630 O O . PHE A 1 198 ? -10.521 -18.611 7.807 1.00 37.66 198 PHE A O 1
ATOM 1637 N N . ILE A 1 199 ? -11.524 -19.046 9.784 1.00 27.14 199 ILE A N 1
ATOM 1638 C CA . ILE A 1 199 ? -10.654 -19.948 10.553 1.00 27.14 199 ILE A CA 1
ATOM 1639 C C . ILE A 1 199 ? -10.819 -19.455 11.997 1.00 27.14 199 ILE A C 1
ATOM 1641 O O . ILE A 1 199 ? -10.069 -18.630 12.512 1.00 27.14 199 ILE A O 1
ATOM 1645 N N . LYS A 1 200 ? -11.931 -19.876 12.606 1.00 26.33 200 LYS A N 1
ATOM 1646 C CA . LYS A 1 200 ? -11.821 -20.455 13.938 1.00 26.33 200 LYS A CA 1
ATOM 1647 C C . LYS A 1 200 ? -11.325 -21.872 13.660 1.00 26.33 200 LYS A C 1
ATOM 1649 O O . LYS A 1 200 ? -12.063 -22.631 13.036 1.00 26.33 200 LYS A O 1
ATOM 1654 N N . LEU A 1 201 ? -10.072 -22.145 13.989 1.00 30.28 201 LEU A N 1
ATOM 1655 C CA . LEU A 1 201 ? -9.705 -23.453 14.511 1.00 30.28 201 LEU A CA 1
ATOM 1656 C C . LEU A 1 201 ? -9.740 -23.279 16.027 1.00 30.28 201 LEU A C 1
ATOM 1658 O O . LEU A 1 201 ? -9.227 -22.227 16.475 1.00 30.28 201 LEU A O 1
#

pLDDT: mean 79.14, std 11.79, range [26.33, 92.38]

InterPro domains:
  IPR007290 Arv1 protein [PF04161] (3-177)
  IPR007290 Arv1 protein [PTHR14467] (1-189)